Protein AF-X0K475-F1 (afdb_monomer_lite)

Structure (mmCIF, N/CA/C/O backbone):
data_AF-X0K475-F1
#
_entry.id   AF-X0K475-F1
#
loop_
_atom_site.group_PDB
_atom_site.id
_atom_site.type_symbol
_atom_site.label_atom_id
_atom_site.label_alt_id
_atom_site.label_comp_id
_atom_site.label_asym_id
_atom_site.label_entity_id
_atom_site.label_seq_id
_atom_site.pdbx_PDB_ins_code
_atom_site.Cartn_x
_atom_site.Cartn_y
_atom_site.Cartn_z
_atom_site.occupancy
_atom_site.B_iso_or_equiv
_atom_site.auth_seq_id
_atom_site.auth_comp_id
_atom_site.auth_asym_id
_atom_site.auth_atom_id
_atom_site.pdbx_PDB_model_num
ATOM 1 N N . MET A 1 1 ? -20.847 -25.336 -11.212 1.00 31.05 1 MET A N 1
ATOM 2 C CA . MET A 1 1 ? -20.625 -24.472 -10.034 1.00 31.05 1 MET A CA 1
ATOM 3 C C . MET A 1 1 ? -19.232 -24.767 -9.516 1.00 31.05 1 MET A C 1
ATOM 5 O O . MET A 1 1 ? -19.049 -25.702 -8.751 1.00 31.05 1 MET A O 1
ATOM 9 N N . SER A 1 2 ? -18.242 -24.057 -10.044 1.00 26.67 2 SER A N 1
ATOM 10 C CA . SER A 1 2 ? -16.828 -24.272 -9.738 1.00 26.67 2 SER A CA 1
ATOM 11 C C . SER A 1 2 ? -16.427 -23.220 -8.713 1.00 26.67 2 SER A C 1
ATOM 13 O O . SER A 1 2 ? -16.379 -22.035 -9.029 1.00 26.67 2 SER A O 1
ATOM 15 N N . SER A 1 3 ? -16.207 -23.643 -7.472 1.00 30.30 3 SER A N 1
ATOM 16 C CA . SER A 1 3 ? -15.638 -22.806 -6.421 1.00 30.30 3 SER A CA 1
ATOM 17 C C . SER A 1 3 ? -14.178 -22.508 -6.765 1.00 30.30 3 SER A C 1
ATOM 19 O O . SER A 1 3 ? -13.300 -23.340 -6.534 1.00 30.30 3 SER A O 1
ATOM 21 N N . SER A 1 4 ? -13.917 -21.340 -7.347 1.00 30.42 4 SER A N 1
ATOM 22 C CA . SER A 1 4 ? -12.567 -20.806 -7.498 1.00 30.42 4 SER A CA 1
ATOM 23 C C . SER A 1 4 ? -12.050 -20.419 -6.114 1.00 30.42 4 SER A C 1
ATOM 25 O O . SER A 1 4 ? -12.401 -19.370 -5.576 1.00 30.42 4 SER A O 1
ATOM 27 N N . GLN A 1 5 ? -11.254 -21.302 -5.513 1.00 28.45 5 GLN A N 1
ATOM 28 C CA . GLN A 1 5 ? -10.413 -20.950 -4.378 1.00 28.45 5 GLN A CA 1
ATOM 29 C C . GLN A 1 5 ? -9.428 -19.878 -4.848 1.00 28.45 5 GLN A C 1
ATOM 31 O O . GLN A 1 5 ? -8.596 -20.132 -5.718 1.00 28.45 5 GLN A O 1
ATOM 36 N N . SER A 1 6 ? -9.555 -18.671 -4.301 1.00 28.58 6 SER A N 1
ATOM 37 C CA . SER A 1 6 ? -8.575 -17.606 -4.481 1.00 28.58 6 SER A CA 1
ATOM 38 C C . SER A 1 6 ? -7.204 -18.123 -4.029 1.00 28.58 6 SER A C 1
ATOM 40 O O . SER A 1 6 ? -7.100 -18.614 -2.899 1.00 28.58 6 SER A O 1
ATOM 42 N N . PRO A 1 7 ? -6.153 -18.042 -4.863 1.00 34.59 7 PRO A N 1
ATOM 43 C CA . PRO A 1 7 ? -4.824 -18.408 -4.423 1.00 34.59 7 PRO A CA 1
ATOM 44 C C . PRO A 1 7 ? -4.417 -17.450 -3.305 1.00 34.59 7 PRO A C 1
ATOM 46 O O . PRO A 1 7 ? -4.447 -16.229 -3.462 1.00 34.59 7 PRO A O 1
ATOM 49 N N . SER A 1 8 ? -4.062 -18.022 -2.158 1.00 37.44 8 SER A N 1
ATOM 50 C CA . SER A 1 8 ? -3.355 -17.341 -1.079 1.00 37.44 8 SER A CA 1
ATOM 51 C C . SER A 1 8 ? -2.022 -16.843 -1.633 1.00 37.44 8 SER A C 1
ATOM 53 O O . SER A 1 8 ? -1.015 -17.540 -1.554 1.00 37.44 8 SER A O 1
ATOM 55 N N . PHE A 1 9 ? -2.011 -15.648 -2.223 1.00 38.12 9 PHE A N 1
ATOM 56 C CA . PHE A 1 9 ? -0.788 -14.927 -2.551 1.00 38.12 9 PHE A CA 1
ATOM 57 C C . PHE A 1 9 ? -0.223 -14.387 -1.230 1.00 38.12 9 PHE A C 1
ATOM 59 O O . PHE A 1 9 ? -0.474 -13.253 -0.794 1.00 38.12 9 PHE A O 1
ATOM 66 N N . THR A 1 10 ? 0.416 -15.292 -0.494 1.00 38.56 10 THR A N 1
ATOM 67 C CA . THR A 1 10 ? 1.059 -15.045 0.791 1.00 38.56 10 THR A CA 1
ATOM 68 C C . THR A 1 10 ? 2.185 -14.033 0.588 1.00 38.56 10 THR A C 1
ATOM 70 O O . THR A 1 10 ? 2.744 -13.912 -0.499 1.00 38.56 10 THR A O 1
ATOM 73 N N . ALA A 1 11 ? 2.551 -13.292 1.635 1.00 40.31 11 ALA A N 1
ATOM 74 C CA . ALA A 1 11 ? 3.645 -12.311 1.636 1.00 40.31 11 ALA A CA 1
ATOM 75 C C . ALA A 1 11 ? 5.054 -12.911 1.364 1.00 40.31 11 ALA A C 1
ATOM 77 O O . ALA A 1 11 ? 6.066 -12.296 1.686 1.00 40.31 11 ALA A O 1
ATOM 78 N N . GLU A 1 12 ? 5.124 -14.114 0.792 1.00 40.59 12 GLU A N 1
ATOM 79 C CA . GLU A 1 12 ? 6.321 -14.914 0.545 1.00 40.59 12 GLU A CA 1
ATOM 80 C C . GLU A 1 12 ? 7.211 -14.372 -0.581 1.00 40.59 12 GLU A C 1
ATOM 82 O O . GLU A 1 12 ? 8.381 -14.743 -0.629 1.00 40.59 12 GLU A O 1
ATOM 87 N N . PHE A 1 13 ? 6.707 -13.469 -1.427 1.00 45.81 13 PHE A N 1
ATOM 88 C CA . PHE A 1 13 ? 7.478 -12.840 -2.513 1.00 45.81 13 PHE A CA 1
ATOM 89 C C . PHE A 1 13 ? 8.301 -11.627 -2.072 1.00 45.81 13 PHE A C 1
ATOM 91 O O . PHE A 1 13 ? 9.175 -11.174 -2.800 1.00 45.81 13 PHE A O 1
ATOM 98 N N . ILE A 1 14 ? 8.049 -11.084 -0.876 1.00 47.66 14 ILE A N 1
ATOM 99 C CA . ILE A 1 14 ? 8.843 -9.981 -0.325 1.00 47.66 14 ILE A CA 1
ATOM 100 C C . ILE A 1 14 ? 9.835 -10.573 0.677 1.00 47.66 14 ILE A C 1
ATOM 102 O O . ILE A 1 14 ? 9.675 -10.458 1.894 1.00 47.66 14 ILE A O 1
ATOM 106 N N . LYS A 1 15 ? 10.850 -11.263 0.152 1.00 42.56 15 LYS A N 1
ATOM 107 C CA . LYS A 1 15 ? 11.986 -11.758 0.931 1.00 42.56 15 LYS A CA 1
ATOM 108 C C . LYS A 1 15 ? 13.154 -10.802 0.737 1.00 42.56 15 LYS A C 1
ATOM 110 O O . LYS A 1 15 ? 13.817 -10.815 -0.289 1.00 42.56 15 LYS A O 1
ATOM 115 N N . GLU A 1 16 ? 13.424 -9.973 1.738 1.00 44.19 16 GLU A N 1
ATOM 116 C CA . GLU A 1 16 ? 14.752 -9.374 1.844 1.00 44.19 16 GLU A CA 1
ATOM 117 C C . GLU A 1 16 ? 15.666 -10.361 2.559 1.00 44.19 16 GLU A C 1
ATOM 119 O O . GLU A 1 16 ? 15.485 -10.631 3.750 1.00 44.19 16 GLU A O 1
ATOM 124 N N . GLU A 1 17 ? 16.671 -10.879 1.855 1.00 42.06 17 GLU A N 1
ATOM 125 C CA . GLU A 1 17 ? 17.830 -11.426 2.547 1.00 42.06 17 GLU A CA 1
ATOM 126 C C . GLU A 1 17 ? 18.534 -10.281 3.291 1.00 42.06 17 GLU A C 1
ATOM 128 O O . GLU A 1 17 ? 18.763 -9.211 2.711 1.00 42.06 17 GLU A O 1
ATOM 133 N N . PRO A 1 18 ? 18.865 -10.449 4.583 1.00 40.25 18 PRO A N 1
ATOM 134 C CA . PRO A 1 18 ? 19.566 -9.422 5.328 1.00 40.25 18 PRO A CA 1
ATOM 135 C C . PRO A 1 18 ? 20.967 -9.264 4.734 1.00 40.25 18 PRO A C 1
ATOM 137 O O . PRO A 1 18 ? 21.886 -10.023 5.041 1.00 40.25 18 PRO A O 1
ATOM 140 N N . GLY A 1 19 ? 21.138 -8.253 3.880 1.00 42.78 19 GLY A N 1
ATOM 141 C CA . GLY A 1 19 ? 22.455 -7.793 3.462 1.00 42.78 19 GLY A CA 1
ATOM 142 C C . GLY A 1 19 ? 23.342 -7.569 4.690 1.00 42.78 19 GLY A C 1
ATOM 143 O O . GLY A 1 19 ? 22.851 -7.194 5.760 1.00 42.78 19 GLY A O 1
ATOM 144 N N . LYS A 1 20 ? 24.650 -7.831 4.537 1.00 39.12 20 LYS A N 1
ATOM 145 C CA . LYS A 1 20 ? 25.645 -7.730 5.618 1.00 39.12 20 LYS A CA 1
ATOM 146 C C . LYS A 1 20 ? 25.396 -6.477 6.468 1.00 39.12 20 LYS A C 1
ATOM 148 O O . LYS A 1 20 ? 25.215 -5.398 5.896 1.00 39.12 20 LYS A O 1
ATOM 153 N N . PRO A 1 21 ? 25.398 -6.597 7.808 1.00 37.12 21 PRO A N 1
ATOM 154 C CA . PRO A 1 21 ? 25.075 -5.485 8.683 1.00 37.12 21 PRO A CA 1
ATOM 155 C C . PRO A 1 21 ? 26.061 -4.346 8.432 1.00 37.12 21 PRO A C 1
ATOM 157 O O . PRO A 1 21 ? 27.241 -4.427 8.769 1.00 37.12 21 PRO A O 1
ATOM 160 N N . VAL A 1 22 ? 25.565 -3.271 7.824 1.00 44.16 22 VAL A N 1
ATOM 161 C CA . VAL A 1 22 ? 26.240 -1.974 7.853 1.00 44.16 22 VAL A CA 1
ATOM 162 C C . VAL A 1 22 ? 26.387 -1.605 9.332 1.00 44.16 22 VAL A C 1
ATOM 164 O O . VAL A 1 22 ? 25.412 -1.790 10.066 1.00 44.16 22 VAL A O 1
ATOM 167 N N . PRO A 1 23 ? 27.545 -1.101 9.802 1.00 35.00 23 PRO A N 1
ATOM 168 C CA . PRO A 1 23 ? 27.699 -0.636 11.175 1.00 35.00 23 PRO A CA 1
ATOM 169 C C . PRO A 1 23 ? 26.646 0.434 11.476 1.00 35.00 23 PRO A C 1
ATOM 171 O O . PRO A 1 23 ? 26.781 1.601 11.110 1.00 35.00 23 PRO A O 1
ATOM 174 N N . GLN A 1 24 ? 25.542 0.025 12.096 1.00 41.12 24 GLN A N 1
ATOM 175 C CA . GLN A 1 24 ? 24.502 0.944 12.512 1.00 41.12 24 GLN A CA 1
ATOM 176 C C . GLN A 1 24 ? 25.029 1.671 13.744 1.00 41.12 24 GLN A C 1
ATOM 178 O O . GLN A 1 24 ? 25.379 1.043 14.746 1.00 41.12 24 GLN A O 1
ATOM 183 N N . LYS A 1 25 ? 25.050 3.009 13.698 1.00 37.03 25 LYS A N 1
ATOM 184 C CA . LYS A 1 25 ? 25.028 3.802 14.934 1.00 37.03 25 LYS A CA 1
ATOM 185 C C . LYS A 1 25 ? 23.907 3.235 15.814 1.00 37.03 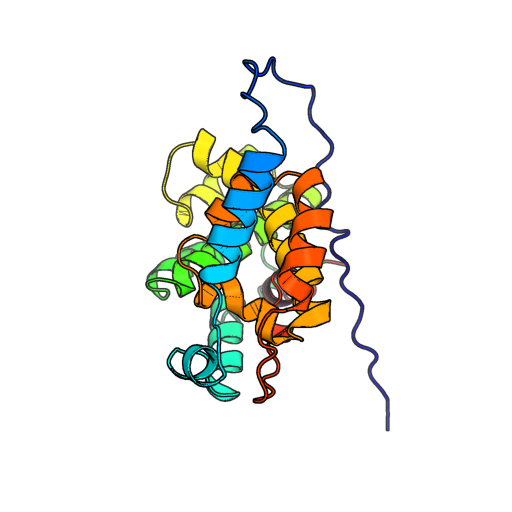25 LYS A C 1
ATOM 187 O O . LYS A 1 25 ? 22.847 2.938 15.260 1.00 37.03 25 LYS A O 1
ATOM 192 N N . PRO A 1 26 ? 24.104 3.070 17.133 1.00 33.50 26 PRO A N 1
ATOM 193 C CA . PRO A 1 26 ? 23.101 2.467 17.996 1.00 33.50 26 PRO A CA 1
ATOM 194 C C . PRO A 1 26 ? 21.808 3.271 17.876 1.00 33.50 26 PRO A C 1
ATOM 196 O O . PRO A 1 26 ? 21.689 4.382 18.396 1.00 33.50 26 PRO A O 1
ATOM 199 N N . VAL A 1 27 ? 20.841 2.724 17.140 1.00 49.25 27 VAL A N 1
ATOM 200 C CA . VAL A 1 27 ? 19.490 3.263 17.105 1.00 49.25 27 VAL A CA 1
ATOM 201 C C . VAL A 1 27 ? 18.996 3.108 18.532 1.00 49.25 27 VAL A C 1
ATOM 203 O O . VAL A 1 27 ? 18.910 1.984 19.028 1.00 49.25 27 VAL A O 1
ATOM 206 N N . ARG A 1 28 ? 18.751 4.226 19.228 1.00 49.81 28 ARG A N 1
ATOM 207 C CA . ARG A 1 28 ? 18.156 4.209 20.569 1.00 49.81 28 ARG A CA 1
ATOM 208 C C . ARG A 1 28 ? 16.884 3.369 20.490 1.00 49.81 28 ARG A C 1
ATOM 210 O O . ARG A 1 28 ? 15.878 3.824 19.945 1.00 49.81 28 ARG A O 1
ATOM 217 N N . ARG A 1 29 ? 16.939 2.131 20.988 1.00 56.88 29 ARG A N 1
ATOM 218 C CA . ARG A 1 29 ? 15.753 1.289 21.125 1.00 56.88 29 ARG A CA 1
ATOM 219 C C . ARG A 1 29 ? 14.808 2.049 22.045 1.00 56.88 29 ARG A C 1
ATOM 221 O O . ARG A 1 29 ? 15.190 2.400 23.159 1.00 56.88 29 ARG A O 1
ATOM 228 N N . ARG A 1 30 ? 13.609 2.367 21.554 1.00 64.50 30 ARG A N 1
ATOM 229 C CA . ARG A 1 30 ? 12.555 2.922 22.407 1.00 64.50 30 ARG A CA 1
ATOM 230 C C . ARG A 1 30 ? 12.312 1.926 23.535 1.00 64.50 30 ARG A C 1
ATOM 232 O O . ARG A 1 30 ? 12.263 0.724 23.278 1.00 64.50 30 ARG A O 1
ATOM 239 N N . GLY A 1 31 ? 12.178 2.415 24.765 1.00 79.50 31 GLY A N 1
ATOM 240 C CA . GLY A 1 31 ? 11.758 1.550 25.861 1.00 79.50 31 GLY A CA 1
ATOM 241 C C . GLY A 1 31 ? 10.385 0.950 25.547 1.00 79.50 31 GLY A C 1
ATOM 242 O O . GLY A 1 31 ? 9.592 1.556 24.822 1.00 79.50 31 GLY A O 1
ATOM 243 N N . LEU A 1 32 ? 10.076 -0.221 26.105 1.00 81.69 32 LEU A N 1
ATOM 244 C CA . LEU A 1 32 ? 8.794 -0.903 25.882 1.00 81.69 32 LEU A CA 1
ATOM 245 C C . LEU A 1 32 ? 7.587 0.023 26.141 1.00 81.69 32 LEU A C 1
ATOM 247 O O . LEU A 1 32 ? 6.630 0.038 25.373 1.00 81.69 32 LEU A O 1
ATOM 251 N N . ASN A 1 33 ? 7.660 0.865 27.176 1.00 86.06 33 ASN A N 1
ATOM 252 C CA . ASN A 1 33 ? 6.616 1.845 27.489 1.00 86.06 33 ASN A CA 1
ATOM 253 C C . ASN A 1 33 ? 6.415 2.890 26.382 1.00 86.06 33 ASN A C 1
ATOM 255 O O . ASN A 1 33 ? 5.280 3.287 26.111 1.00 86.06 33 ASN A O 1
ATOM 259 N N . ASP A 1 34 ? 7.488 3.314 25.718 1.00 87.62 34 ASP A N 1
ATOM 260 C CA . ASP A 1 34 ? 7.413 4.265 24.609 1.00 87.62 34 ASP A CA 1
ATOM 261 C C . ASP A 1 34 ? 6.829 3.603 23.360 1.00 87.62 34 ASP A C 1
ATOM 263 O O . ASP A 1 34 ? 6.050 4.230 22.644 1.00 87.62 34 ASP A O 1
ATOM 267 N N . GLN A 1 35 ? 7.152 2.327 23.114 1.00 87.81 35 GLN A N 1
ATOM 268 C CA . GLN A 1 35 ? 6.525 1.539 22.048 1.00 87.81 35 GLN A CA 1
ATOM 269 C C . GLN A 1 35 ? 5.022 1.380 22.294 1.00 87.81 35 GLN A C 1
ATOM 271 O O . GLN A 1 35 ? 4.233 1.629 21.386 1.00 87.81 35 GLN A O 1
ATOM 276 N N . ILE A 1 36 ? 4.613 1.055 23.527 1.00 89.12 36 ILE A N 1
ATOM 277 C CA . ILE A 1 36 ? 3.195 0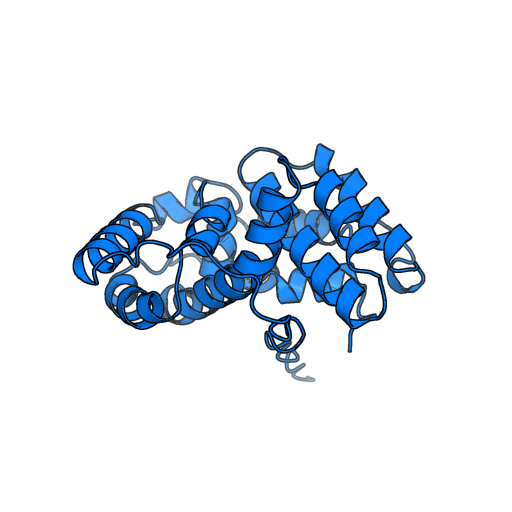.947 23.902 1.00 89.12 36 ILE A CA 1
ATOM 278 C C . ILE A 1 36 ? 2.470 2.272 23.663 1.00 89.12 36 ILE A C 1
ATOM 280 O O . ILE A 1 36 ? 1.447 2.290 22.981 1.00 89.12 36 ILE A O 1
ATOM 284 N N . LYS A 1 37 ? 2.998 3.384 24.190 1.00 92.00 37 LYS A N 1
ATOM 285 C CA . LYS A 1 37 ? 2.404 4.717 24.001 1.00 92.00 37 LYS A CA 1
ATOM 286 C C . LYS A 1 37 ? 2.290 5.078 22.524 1.00 92.00 37 LYS A C 1
ATOM 288 O O . LYS A 1 37 ? 1.261 5.587 22.095 1.00 92.00 37 LYS A O 1
ATOM 293 N N . TRP A 1 38 ? 3.331 4.797 21.748 1.00 92.44 38 TRP A N 1
ATOM 294 C CA . TRP A 1 38 ? 3.372 5.120 20.329 1.00 92.44 38 TRP A CA 1
ATOM 295 C C . TRP A 1 38 ? 2.387 4.288 19.498 1.00 92.44 38 TRP A C 1
ATOM 297 O O . TRP A 1 38 ? 1.667 4.865 18.686 1.00 92.44 38 TRP A O 1
ATOM 307 N N . VAL A 1 39 ? 2.298 2.970 19.724 1.00 93.75 39 VAL A N 1
ATOM 308 C CA . VAL A 1 39 ? 1.310 2.110 19.046 1.00 93.75 39 VAL A CA 1
ATOM 309 C C . VAL A 1 39 ? -0.107 2.532 19.426 1.00 93.75 39 VAL A C 1
ATOM 311 O O . VAL A 1 39 ? -0.927 2.721 18.534 1.00 93.75 39 VAL A O 1
ATOM 314 N N . LYS A 1 40 ? -0.388 2.775 20.714 1.00 93.75 40 LYS A N 1
ATOM 315 C CA . LYS A 1 40 ? -1.694 3.284 21.170 1.00 93.75 40 LYS A CA 1
ATOM 316 C C . LYS A 1 40 ? -2.073 4.600 20.492 1.00 93.75 40 LYS A C 1
ATOM 318 O O . LYS A 1 40 ? -3.177 4.726 19.976 1.00 93.75 40 LYS A O 1
ATOM 323 N N . ALA A 1 41 ? -1.144 5.554 20.441 1.00 93.88 41 ALA A N 1
ATOM 324 C CA . ALA A 1 41 ? -1.363 6.853 19.806 1.00 93.88 41 ALA A CA 1
ATOM 325 C C . ALA A 1 41 ? -1.546 6.766 18.283 1.00 93.88 41 ALA A C 1
ATOM 327 O O . ALA A 1 41 ? -2.091 7.685 17.675 1.00 93.88 41 ALA A O 1
ATOM 328 N N . TRP A 1 42 ? -1.052 5.708 17.638 1.00 94.94 42 TRP A N 1
ATOM 329 C CA . TRP A 1 42 ? -1.342 5.446 16.232 1.00 94.94 42 TRP A CA 1
ATOM 330 C C . TRP A 1 42 ? -2.696 4.750 16.055 1.00 94.94 42 TRP A C 1
ATOM 332 O O . TRP A 1 42 ? -3.474 5.168 15.204 1.00 94.94 42 TRP A O 1
ATOM 342 N N . MET A 1 43 ? -3.018 3.767 16.902 1.00 94.31 43 MET A N 1
ATOM 343 C CA . MET A 1 43 ? -4.314 3.076 16.904 1.00 94.31 43 MET A CA 1
ATOM 344 C C . MET A 1 43 ? -5.488 4.035 17.135 1.00 94.31 43 MET A C 1
ATOM 346 O O . MET A 1 43 ? -6.529 3.892 16.502 1.00 94.31 43 MET A O 1
ATOM 350 N N . SER A 1 44 ? -5.306 5.066 17.965 1.00 93.62 44 SER A N 1
ATOM 351 C CA . SER A 1 44 ? -6.321 6.104 18.189 1.00 93.62 44 SER A CA 1
ATOM 352 C C . SER A 1 44 ? -6.560 7.020 16.980 1.00 93.62 44 SER A C 1
ATOM 354 O O . SER A 1 44 ? -7.455 7.854 17.025 1.00 93.62 44 SER A O 1
ATOM 356 N N . LYS A 1 45 ? -5.733 6.929 15.928 1.00 93.44 45 LYS A N 1
ATOM 357 C CA . LYS A 1 45 ? -5.909 7.664 14.661 1.00 93.44 45 LYS A CA 1
ATOM 358 C C . LYS A 1 45 ? -6.616 6.833 13.594 1.00 93.44 45 LYS A C 1
ATOM 360 O O . LYS A 1 45 ? -6.860 7.348 12.504 1.00 93.44 45 LYS A O 1
ATOM 365 N N . LEU A 1 46 ? -6.865 5.549 13.854 1.00 93.44 46 LEU A N 1
ATOM 366 C CA . LEU A 1 46 ? -7.680 4.733 12.960 1.00 93.44 46 LEU A CA 1
ATOM 367 C C . LEU A 1 46 ? -9.141 5.203 13.036 1.00 93.44 46 LEU A C 1
ATOM 369 O O . LEU A 1 46 ? -9.510 5.828 14.031 1.00 93.44 46 LEU A O 1
ATOM 373 N N . PRO A 1 47 ? -9.976 4.898 12.033 1.00 94.19 47 PRO A N 1
ATOM 374 C CA . PRO A 1 47 ? -11.418 5.110 12.140 1.00 94.19 47 PRO A CA 1
ATOM 375 C C . PRO A 1 47 ? -11.993 4.471 13.420 1.00 94.19 47 PRO A C 1
ATOM 377 O O . PRO A 1 47 ? -11.702 3.308 13.708 1.00 94.19 47 PRO A O 1
ATOM 380 N N . GLN A 1 48 ? -12.767 5.233 14.197 1.00 94.25 48 GLN A N 1
ATOM 381 C CA . GLN A 1 48 ? -13.317 4.813 15.495 1.00 94.25 48 GLN A CA 1
ATOM 382 C C . GLN A 1 48 ? -14.801 4.418 15.421 1.00 94.25 48 GLN A C 1
ATOM 384 O O . GLN A 1 48 ? -15.327 3.854 16.377 1.00 94.25 48 GLN A O 1
ATOM 389 N N . GLY A 1 49 ? -15.465 4.670 14.292 1.00 95.00 49 GLY A N 1
ATOM 390 C CA . GLY A 1 49 ? -16.859 4.303 14.035 1.00 95.00 49 GLY A CA 1
ATOM 391 C C . GLY A 1 49 ? -17.144 4.162 12.539 1.00 95.00 49 GLY A C 1
ATOM 392 O O . GLY A 1 49 ? -16.294 4.493 11.712 1.00 95.00 49 GLY A O 1
ATOM 393 N N . ASP A 1 50 ? -18.335 3.673 12.181 1.00 93.88 50 ASP A N 1
ATOM 394 C CA . ASP A 1 50 ? -18.735 3.500 10.772 1.00 93.88 50 ASP A CA 1
ATOM 395 C C . ASP A 1 50 ? -18.712 4.826 10.000 1.00 93.88 50 ASP A C 1
ATOM 397 O O . ASP A 1 50 ? -18.272 4.862 8.856 1.00 93.88 50 ASP A O 1
ATOM 401 N N . GLU A 1 51 ? -19.073 5.935 10.650 1.00 92.88 51 GLU A N 1
ATOM 402 C CA . GLU A 1 51 ? -18.985 7.270 10.049 1.00 92.88 51 GLU A CA 1
ATOM 403 C C . GLU A 1 51 ? -17.551 7.601 9.609 1.00 92.88 51 GLU A C 1
ATOM 405 O O . GLU A 1 51 ? -17.336 8.013 8.475 1.00 92.88 51 GLU A O 1
ATOM 410 N N . ASP A 1 52 ? -16.531 7.339 10.431 1.00 92.69 52 ASP A N 1
ATOM 411 C CA . ASP A 1 52 ? -15.128 7.569 10.044 1.00 92.69 52 ASP A CA 1
ATOM 412 C C . ASP A 1 52 ? -14.699 6.690 8.852 1.00 92.69 52 ASP A C 1
ATOM 414 O O . ASP A 1 52 ? -13.886 7.090 8.001 1.00 92.69 52 ASP A O 1
ATOM 418 N N . TRP A 1 53 ? -15.249 5.476 8.791 1.00 92.44 53 TRP A N 1
ATOM 419 C CA . TRP A 1 53 ? -15.043 4.537 7.697 1.00 92.44 53 TRP A CA 1
ATOM 420 C C . TRP A 1 53 ? -15.798 4.929 6.422 1.00 92.44 53 TRP A C 1
ATOM 422 O O . TRP A 1 53 ? -15.337 4.595 5.335 1.00 92.44 53 TRP A O 1
ATOM 432 N N . ASP A 1 54 ? -16.888 5.680 6.489 1.00 90.69 54 ASP A N 1
ATOM 433 C CA . ASP A 1 54 ? -17.719 5.958 5.311 1.00 90.69 54 ASP A CA 1
ATOM 434 C C . ASP A 1 54 ? -17.659 7.433 4.858 1.00 90.69 54 ASP A C 1
ATOM 436 O O . ASP A 1 54 ? -17.918 7.733 3.694 1.00 90.69 54 ASP A O 1
ATOM 440 N N . ASN A 1 55 ? -17.173 8.344 5.711 1.00 87.19 55 ASN A N 1
ATOM 441 C CA . ASN A 1 55 ? -17.017 9.781 5.428 1.00 87.19 55 ASN A CA 1
ATOM 442 C C . ASN A 1 55 ? -15.908 10.113 4.414 1.00 87.19 55 ASN A C 1
ATOM 444 O O . ASN A 1 55 ? -15.768 11.259 3.992 1.00 87.19 55 ASN A O 1
ATOM 448 N N . ASN A 1 56 ? -15.084 9.137 4.029 1.00 82.94 56 ASN A N 1
ATOM 449 C CA . ASN A 1 56 ? -14.029 9.312 3.035 1.00 82.94 56 ASN A CA 1
ATOM 450 C C . ASN A 1 56 ? -14.075 8.186 2.006 1.00 82.94 56 ASN A C 1
ATOM 452 O O . ASN A 1 56 ? -14.392 7.042 2.338 1.00 82.94 56 ASN A O 1
ATOM 456 N N . LYS A 1 57 ? -13.678 8.505 0.771 1.00 87.00 57 LYS A N 1
ATOM 457 C CA . LYS A 1 57 ? -13.483 7.496 -0.270 1.00 87.00 57 LYS A CA 1
ATOM 458 C C . LYS A 1 57 ? -12.314 6.564 0.089 1.00 87.00 57 LYS A C 1
ATOM 460 O O . LYS A 1 57 ? -11.317 7.040 0.642 1.00 87.00 57 LYS A O 1
ATOM 465 N N . PRO A 1 58 ? -12.400 5.270 -0.255 1.00 92.25 58 PRO A N 1
ATOM 466 C CA . PRO A 1 58 ? -13.536 4.601 -0.898 1.00 92.25 58 PRO A CA 1
ATOM 467 C C . PRO A 1 58 ? -14.665 4.302 0.102 1.00 92.25 58 PRO A C 1
ATOM 469 O O . PRO A 1 58 ? -14.407 3.799 1.192 1.00 92.25 58 PRO A O 1
ATOM 472 N N . SER A 1 59 ? -15.915 4.592 -0.262 1.00 91.69 59 SER A N 1
ATOM 473 C CA . SER A 1 59 ? -17.093 4.276 0.570 1.00 91.69 59 SER A CA 1
ATOM 474 C C . SER A 1 59 ? -18.114 3.389 -0.148 1.00 91.69 59 SER A C 1
ATOM 476 O O . SER A 1 59 ? -19.078 2.923 0.458 1.00 91.69 59 SER A O 1
ATOM 478 N N . THR A 1 60 ? -17.875 3.092 -1.428 1.00 94.38 60 THR A N 1
ATOM 479 C CA . THR A 1 60 ? -18.721 2.239 -2.267 1.00 94.38 60 THR A CA 1
ATOM 480 C C . THR A 1 60 ? -17.905 1.156 -2.973 1.00 94.38 60 THR A C 1
ATOM 482 O O . THR A 1 60 ? -16.686 1.262 -3.111 1.00 94.38 60 THR A O 1
ATOM 485 N N . LEU A 1 61 ? -18.584 0.114 -3.467 1.00 95.50 61 LEU A N 1
ATOM 486 C CA . LEU A 1 61 ? -17.972 -0.909 -4.323 1.00 95.50 61 LEU A CA 1
ATOM 487 C C . LEU A 1 61 ? -17.310 -0.290 -5.563 1.00 95.50 61 LEU A C 1
ATOM 489 O O . LEU A 1 61 ? -16.200 -0.670 -5.924 1.00 95.50 61 LEU A O 1
ATOM 493 N N . GLU A 1 62 ? -17.981 0.667 -6.202 1.00 97.00 62 GLU A N 1
ATOM 494 C CA . GLU A 1 62 ? -17.475 1.314 -7.411 1.00 97.00 62 GLU A CA 1
ATOM 495 C C . GLU A 1 62 ? -16.192 2.107 -7.134 1.00 97.00 62 GLU A C 1
ATOM 497 O O . GLU A 1 62 ? -15.255 2.040 -7.927 1.00 97.00 62 GLU A O 1
ATOM 502 N N . ASP A 1 63 ? -16.102 2.789 -5.986 1.00 95.88 63 ASP A N 1
ATOM 503 C CA . ASP A 1 63 ? -14.868 3.471 -5.586 1.00 95.88 63 ASP A CA 1
ATOM 504 C C . ASP A 1 63 ? -13.708 2.479 -5.405 1.00 95.88 63 ASP A C 1
ATOM 506 O O . ASP A 1 63 ? -12.594 2.763 -5.844 1.00 95.88 63 ASP A O 1
ATOM 510 N N . ILE A 1 64 ? -13.958 1.313 -4.788 1.00 97.31 64 ILE A N 1
ATOM 511 C CA . ILE A 1 64 ? -12.940 0.262 -4.607 1.00 97.31 64 ILE A CA 1
ATOM 512 C C . ILE A 1 64 ? -12.440 -0.238 -5.963 1.00 97.31 64 ILE A C 1
ATOM 514 O O . ILE A 1 64 ? -11.230 -0.292 -6.183 1.00 97.31 64 ILE A O 1
ATOM 518 N N . LEU A 1 65 ? -13.354 -0.581 -6.874 1.00 97.31 65 LEU A N 1
ATOM 519 C CA . LEU A 1 65 ? -13.003 -1.094 -8.200 1.00 97.31 65 LEU A CA 1
ATOM 520 C C . LEU A 1 65 ? -12.239 -0.049 -9.018 1.00 97.31 65 LEU A C 1
ATOM 522 O O . LEU A 1 65 ? -11.176 -0.349 -9.551 1.00 97.31 65 LEU A O 1
ATOM 526 N N . ARG A 1 66 ? -12.712 1.202 -9.028 1.00 96.06 66 ARG A N 1
ATOM 527 C CA . ARG A 1 66 ? -12.050 2.306 -9.734 1.00 96.06 66 ARG A CA 1
ATOM 528 C C . ARG A 1 66 ? -10.651 2.580 -9.188 1.00 96.06 66 ARG A C 1
ATOM 530 O O . ARG A 1 66 ? -9.730 2.857 -9.956 1.00 96.06 66 ARG A O 1
ATOM 537 N N . LEU A 1 67 ? -10.480 2.537 -7.867 1.00 97.00 67 LEU A N 1
ATOM 538 C CA . LEU A 1 67 ? -9.174 2.734 -7.245 1.00 97.00 67 LEU A CA 1
ATOM 539 C C . LEU A 1 67 ? -8.223 1.576 -7.564 1.00 97.00 67 LEU A C 1
ATOM 541 O O . LEU A 1 67 ? -7.074 1.828 -7.920 1.00 97.00 67 LEU A O 1
ATOM 545 N N . ARG A 1 68 ? -8.702 0.330 -7.481 1.00 97.25 68 ARG A N 1
ATOM 546 C CA . ARG A 1 68 ? -7.953 -0.866 -7.887 1.00 97.25 68 ARG A CA 1
ATOM 547 C C . ARG A 1 68 ? -7.486 -0.745 -9.337 1.00 97.25 68 ARG A C 1
ATOM 549 O O . ARG A 1 68 ? -6.294 -0.855 -9.575 1.00 97.25 68 ARG A O 1
ATOM 556 N N . ASP A 1 69 ? -8.383 -0.442 -10.271 1.00 96.62 69 ASP A N 1
ATOM 557 C CA . ASP A 1 69 ? -8.066 -0.318 -11.701 1.00 96.62 69 ASP A CA 1
ATOM 558 C C . ASP A 1 69 ? -6.980 0.733 -11.979 1.00 96.62 69 ASP A C 1
ATOM 560 O O . ASP A 1 69 ? -6.078 0.521 -12.793 1.00 96.62 69 ASP A O 1
ATOM 564 N N . ARG A 1 70 ? -7.014 1.859 -11.256 1.00 97.00 70 ARG A N 1
ATOM 565 C CA . ARG A 1 70 ? -5.957 2.880 -11.313 1.00 97.00 70 ARG A CA 1
ATOM 566 C C . ARG A 1 70 ? -4.640 2.365 -10.725 1.00 97.00 70 ARG A C 1
ATOM 568 O O . ARG A 1 70 ? -3.592 2.544 -11.339 1.00 97.00 70 ARG A O 1
ATOM 575 N N . LEU A 1 71 ? -4.678 1.723 -9.555 1.00 97.50 71 LEU A N 1
ATOM 576 C CA . LEU A 1 71 ? -3.499 1.179 -8.860 1.00 97.50 71 LEU A CA 1
ATOM 577 C C . LEU A 1 71 ? -2.873 -0.036 -9.555 1.00 97.50 71 LEU A C 1
ATOM 579 O O . LEU A 1 71 ? -1.734 -0.375 -9.256 1.00 97.50 71 LEU A O 1
ATOM 583 N N . THR A 1 72 ? -3.586 -0.698 -10.458 1.00 96.94 72 THR A N 1
ATOM 584 C CA . THR A 1 72 ? -3.051 -1.803 -11.265 1.00 96.94 72 THR A CA 1
ATOM 585 C C . THR A 1 72 ? -2.774 -1.387 -12.702 1.00 96.94 72 THR A C 1
ATOM 587 O O . THR A 1 72 ? -2.382 -2.237 -13.499 1.00 96.94 72 THR A O 1
ATOM 590 N N . ILE A 1 73 ? -2.978 -0.097 -13.030 1.00 96.50 73 ILE A N 1
ATOM 591 C CA . ILE A 1 73 ? -2.940 0.464 -14.389 1.00 96.50 73 ILE A CA 1
ATOM 592 C C . ILE A 1 73 ? -3.662 -0.451 -15.388 1.00 96.50 73 ILE A C 1
ATOM 594 O O . ILE A 1 73 ? -3.159 -0.711 -16.478 1.00 96.50 73 ILE A O 1
ATOM 598 N N . SER A 1 74 ? -4.850 -0.947 -15.006 1.00 93.88 74 SER A N 1
ATOM 599 C CA . SER A 1 74 ? -5.567 -2.023 -15.709 1.00 93.88 74 SER A CA 1
ATOM 600 C C . SER A 1 74 ? -5.865 -1.711 -17.179 1.00 93.88 74 SER A C 1
ATOM 602 O O . SER A 1 74 ? -5.940 -2.627 -17.996 1.00 93.88 74 SER A O 1
ATOM 604 N N . HIS A 1 75 ? -5.955 -0.423 -17.509 1.00 92.38 75 HIS A N 1
ATOM 605 C CA . HIS A 1 75 ? -6.166 0.122 -18.847 1.00 92.38 75 HIS A CA 1
ATOM 606 C C . HIS A 1 75 ? -4.949 0.014 -19.785 1.00 92.38 75 HIS A C 1
ATOM 608 O O . HIS A 1 75 ? -5.104 0.186 -20.989 1.00 92.38 75 HIS A O 1
ATOM 614 N N . VAL A 1 76 ? -3.742 -0.231 -19.267 1.00 93.50 76 VAL A N 1
ATOM 615 C CA . VAL A 1 76 ? -2.538 -0.412 -20.090 1.00 93.50 76 VAL A CA 1
ATOM 616 C C . VAL A 1 76 ? -2.523 -1.836 -20.638 1.00 93.50 76 VAL A C 1
ATOM 618 O O . VAL A 1 76 ? -2.455 -2.786 -19.865 1.00 93.50 76 VAL A O 1
ATOM 621 N N . GLU A 1 77 ? -2.570 -2.009 -21.953 1.00 88.81 77 GLU A N 1
ATOM 622 C CA . GLU A 1 77 ? -2.526 -3.337 -22.579 1.00 88.81 77 GLU A CA 1
ATOM 623 C C . GLU A 1 77 ? -1.122 -3.973 -22.498 1.00 88.81 77 GLU A C 1
ATOM 625 O O . GLU A 1 77 ? -0.117 -3.284 -22.317 1.00 88.81 77 GLU A O 1
ATOM 630 N N . SER A 1 78 ? -1.042 -5.304 -22.613 1.00 89.00 78 SER A N 1
ATOM 631 C CA . SER A 1 78 ? 0.221 -6.066 -22.702 1.00 89.00 78 SER A CA 1
ATOM 632 C C . SER A 1 78 ? 1.232 -5.860 -21.558 1.00 89.00 78 SER A C 1
ATOM 634 O O . SER A 1 78 ? 2.428 -6.089 -21.737 1.00 89.00 78 SER A O 1
ATOM 636 N N . ARG A 1 79 ? 0.783 -5.500 -20.344 1.00 93.56 79 ARG A N 1
ATOM 637 C CA . ARG A 1 79 ? 1.667 -5.366 -19.159 1.00 93.56 79 ARG A CA 1
ATOM 638 C C . ARG A 1 79 ? 2.475 -6.626 -18.866 1.00 93.56 79 ARG A C 1
ATOM 640 O O . ARG A 1 79 ? 3.622 -6.538 -18.435 1.00 93.56 79 ARG A O 1
ATOM 647 N N . ARG A 1 80 ? 1.892 -7.798 -19.124 1.00 91.44 80 ARG A N 1
ATOM 648 C CA . ARG A 1 80 ? 2.554 -9.097 -18.961 1.00 91.44 80 ARG A CA 1
ATOM 649 C C . ARG A 1 80 ? 3.814 -9.246 -19.817 1.00 91.44 80 ARG A C 1
ATOM 651 O O . ARG A 1 80 ? 4.753 -9.918 -19.387 1.00 91.44 80 ARG A O 1
ATOM 658 N N . ASP A 1 81 ? 3.827 -8.621 -20.991 1.00 93.19 81 ASP A N 1
ATOM 659 C CA . ASP A 1 81 ? 4.911 -8.719 -21.971 1.00 93.19 81 ASP A CA 1
ATOM 660 C C . ASP A 1 81 ? 5.997 -7.652 -21.753 1.00 93.19 81 ASP A C 1
ATOM 662 O O . ASP A 1 81 ? 7.097 -7.772 -22.291 1.00 93.19 81 ASP A O 1
ATOM 666 N N . MET A 1 82 ? 5.723 -6.627 -20.936 1.00 95.62 82 MET A N 1
ATOM 667 C CA . MET A 1 82 ? 6.702 -5.595 -20.589 1.00 95.62 82 MET A CA 1
ATOM 668 C C . MET A 1 82 ? 7.856 -6.186 -19.776 1.00 95.62 82 MET A C 1
ATOM 670 O O . MET A 1 82 ? 7.658 -7.007 -18.869 1.00 95.62 82 MET A O 1
ATOM 674 N N . ASP A 1 83 ? 9.079 -5.728 -20.044 1.00 95.31 83 ASP A N 1
ATOM 675 C CA . ASP A 1 83 ? 10.178 -5.919 -19.103 1.00 95.31 83 ASP A CA 1
ATOM 676 C C . ASP A 1 83 ? 9.906 -5.153 -17.791 1.00 95.31 83 ASP A C 1
ATOM 678 O O . ASP A 1 83 ? 9.026 -4.291 -17.706 1.00 95.31 83 ASP A O 1
ATOM 682 N N . TRP A 1 84 ? 10.637 -5.507 -16.732 1.00 95.69 84 TRP A N 1
ATOM 683 C CA . TRP A 1 84 ? 10.398 -4.949 -15.401 1.00 95.69 84 TRP A CA 1
ATOM 684 C C . TRP A 1 84 ? 10.601 -3.440 -15.330 1.00 95.69 84 TRP A C 1
ATOM 686 O O . TRP A 1 84 ? 9.836 -2.772 -14.638 1.00 95.69 84 TRP A O 1
ATOM 696 N N . LEU A 1 85 ? 11.601 -2.903 -16.029 1.00 96.56 85 LEU A N 1
ATOM 697 C CA . LEU A 1 85 ? 11.870 -1.476 -15.990 1.00 96.56 85 LEU A CA 1
ATOM 698 C C . LEU A 1 85 ? 10.730 -0.729 -16.682 1.00 96.56 85 LEU A C 1
ATOM 700 O O . LEU A 1 85 ? 10.116 0.132 -16.059 1.00 96.56 85 LEU A O 1
ATOM 704 N N . THR A 1 86 ? 10.356 -1.142 -17.893 1.00 96.75 86 THR A N 1
ATOM 705 C CA . THR A 1 86 ? 9.235 -0.556 -18.644 1.00 96.75 86 THR A CA 1
ATOM 706 C C . THR A 1 86 ? 7.925 -0.589 -17.849 1.00 96.75 86 THR A C 1
ATOM 708 O O . THR A 1 86 ? 7.200 0.410 -17.803 1.00 96.75 86 THR A O 1
ATOM 711 N N . LEU A 1 87 ? 7.622 -1.699 -17.162 1.00 97.19 87 LEU A N 1
ATOM 712 C CA . LEU A 1 87 ? 6.425 -1.802 -16.321 1.00 97.19 87 LEU A CA 1
ATOM 713 C C . LEU A 1 87 ? 6.458 -0.810 -15.146 1.00 97.19 87 LEU A C 1
ATOM 715 O O . LEU A 1 87 ? 5.470 -0.118 -14.896 1.00 97.19 87 LEU A O 1
ATOM 719 N N . LEU A 1 88 ? 7.588 -0.710 -14.438 1.00 97.50 88 LEU A N 1
ATOM 720 C CA . LEU A 1 88 ? 7.748 0.220 -13.315 1.00 97.50 88 LEU A CA 1
ATOM 721 C C . LEU A 1 88 ? 7.704 1.684 -13.770 1.00 97.50 88 LEU A C 1
ATOM 723 O O . LEU A 1 88 ? 7.123 2.522 -13.084 1.00 97.50 88 LEU A O 1
ATOM 727 N N . GLU A 1 89 ? 8.276 2.007 -14.930 1.00 96.94 89 GLU A N 1
ATOM 728 C CA . GLU A 1 89 ? 8.208 3.348 -15.517 1.00 96.94 89 GLU A CA 1
ATOM 729 C C . GLU A 1 89 ? 6.785 3.730 -15.913 1.00 96.94 89 GLU A C 1
ATOM 731 O O . GLU A 1 89 ? 6.331 4.835 -15.606 1.00 96.94 89 GLU A O 1
ATOM 736 N N . THR A 1 90 ? 6.062 2.797 -16.530 1.00 96.75 90 THR A N 1
ATOM 737 C CA . THR A 1 90 ? 4.653 2.979 -16.886 1.00 96.75 90 THR A CA 1
ATOM 738 C C . THR A 1 90 ? 3.805 3.197 -15.636 1.00 96.75 90 THR A C 1
ATOM 740 O O . THR A 1 90 ? 2.988 4.116 -15.588 1.00 96.75 90 THR A O 1
ATOM 743 N N . TYR A 1 91 ? 4.047 2.408 -14.586 1.00 97.50 91 TYR A N 1
ATOM 744 C CA . TYR A 1 91 ? 3.379 2.585 -13.302 1.00 97.50 91 TYR A CA 1
ATOM 745 C C . TYR A 1 91 ? 3.704 3.945 -12.668 1.00 97.50 91 TYR A C 1
ATOM 747 O O . TYR A 1 91 ? 2.802 4.647 -12.212 1.00 97.50 91 TYR A O 1
ATOM 755 N N . ALA A 1 92 ? 4.972 4.369 -12.694 1.00 97.00 92 ALA A N 1
ATOM 756 C CA . ALA A 1 92 ? 5.387 5.667 -12.169 1.00 97.00 92 ALA A CA 1
ATOM 757 C C . ALA A 1 92 ? 4.719 6.844 -12.890 1.00 97.00 92 ALA A C 1
ATOM 759 O O . ALA A 1 92 ? 4.376 7.844 -12.257 1.00 97.00 92 ALA A O 1
ATOM 760 N N . ALA A 1 93 ? 4.506 6.737 -14.203 1.00 95.75 93 ALA A N 1
ATOM 761 C CA . ALA A 1 93 ? 3.861 7.781 -14.996 1.00 95.75 93 ALA A CA 1
ATOM 762 C C . ALA A 1 93 ? 2.401 8.041 -14.576 1.00 95.75 93 ALA A C 1
ATOM 764 O O . ALA A 1 93 ? 1.915 9.163 -14.737 1.00 95.75 93 ALA A O 1
ATOM 765 N N . ALA A 1 94 ? 1.727 7.044 -13.991 1.00 93.94 94 ALA A N 1
ATOM 766 C CA . ALA A 1 94 ? 0.378 7.181 -13.440 1.00 93.94 94 ALA A CA 1
ATOM 767 C C . ALA A 1 94 ? 0.343 7.946 -12.101 1.00 93.94 94 ALA A C 1
ATOM 769 O O . ALA A 1 94 ? -0.731 8.330 -11.647 1.00 93.94 94 ALA A O 1
ATOM 770 N N . SER A 1 95 ? 1.492 8.208 -11.460 1.00 91.88 95 SER A N 1
ATOM 771 C CA . SER A 1 95 ? 1.566 8.885 -10.151 1.00 91.88 95 SER A CA 1
ATOM 772 C C . SER A 1 95 ? 0.868 10.249 -10.116 1.00 91.88 95 SER A C 1
ATOM 774 O O . SER A 1 95 ? 0.280 10.605 -9.096 1.00 91.88 95 SER A O 1
ATOM 776 N N . LYS A 1 96 ? 0.887 10.984 -11.236 1.00 89.06 96 LYS A N 1
ATOM 777 C CA . LYS A 1 96 ? 0.231 12.293 -11.401 1.00 89.06 96 LYS A CA 1
ATOM 778 C C . LYS A 1 96 ? -1.288 12.246 -11.216 1.00 89.06 96 LYS A C 1
ATOM 780 O O . LYS A 1 96 ? -1.886 13.270 -10.915 1.00 89.06 96 LYS A O 1
ATOM 785 N N . ASP A 1 97 ? -1.893 11.073 -11.394 1.00 89.75 97 ASP A N 1
ATOM 786 C CA . ASP A 1 97 ? -3.336 10.889 -11.287 1.00 89.75 97 ASP A CA 1
ATOM 787 C C . ASP A 1 97 ? -3.766 10.594 -9.842 1.00 89.75 97 ASP A C 1
ATOM 789 O O . ASP A 1 97 ? -4.955 10.408 -9.594 1.00 89.75 97 ASP A O 1
ATOM 793 N N . PHE A 1 98 ? -2.831 10.515 -8.885 1.00 92.31 98 PHE A N 1
ATOM 794 C CA . PHE A 1 98 ? -3.106 10.230 -7.477 1.00 92.31 98 PHE A CA 1
ATOM 795 C C . PHE A 1 98 ? -2.818 11.439 -6.590 1.00 92.31 98 PHE A C 1
ATOM 797 O O . PHE A 1 98 ? -1.710 11.973 -6.584 1.00 92.31 98 PHE A O 1
ATOM 804 N N . GLU A 1 99 ? -3.781 11.787 -5.737 1.00 89.38 99 GLU A N 1
ATOM 805 C CA . GLU A 1 99 ? -3.661 12.907 -4.804 1.00 89.38 99 GLU A CA 1
ATOM 806 C C . GLU A 1 99 ? -3.821 12.474 -3.338 1.00 89.38 99 GLU A C 1
ATOM 808 O O . GLU A 1 99 ? -4.487 11.488 -2.995 1.00 89.38 99 GLU A O 1
ATOM 813 N N . GLY A 1 100 ? -3.204 13.244 -2.438 1.00 87.94 100 GLY A N 1
ATOM 814 C CA . GLY A 1 100 ? -3.348 13.086 -0.994 1.00 87.94 100 GLY A CA 1
ATOM 815 C C . GLY A 1 100 ? -2.993 11.682 -0.493 1.00 87.94 100 GLY A C 1
ATOM 816 O O . GLY A 1 100 ? -1.859 11.218 -0.611 1.00 87.94 100 GLY A O 1
ATOM 817 N N . ARG A 1 101 ? -3.965 11.003 0.131 1.00 89.38 101 ARG A N 1
ATOM 818 C CA . ARG A 1 101 ? -3.758 9.668 0.720 1.00 89.38 101 ARG A CA 1
ATOM 819 C C . ARG A 1 101 ? -3.681 8.560 -0.331 1.00 89.38 101 ARG A C 1
ATOM 821 O O . ARG A 1 101 ? -3.057 7.535 -0.063 1.00 89.38 101 ARG A O 1
ATOM 828 N N . GLU A 1 102 ? -4.236 8.763 -1.526 1.00 94.19 102 GLU A N 1
ATOM 829 C CA . GLU A 1 102 ? -4.087 7.785 -2.607 1.00 94.19 102 GLU A CA 1
ATOM 830 C C . GLU A 1 102 ? -2.635 7.720 -3.093 1.00 94.19 102 GLU A C 1
ATOM 832 O O . GLU A 1 102 ? -2.126 6.627 -3.336 1.00 94.19 102 GLU A O 1
ATOM 837 N N . THR A 1 103 ? -1.922 8.855 -3.113 1.00 94.06 103 THR A N 1
ATOM 838 C CA . THR A 1 103 ? -0.486 8.904 -3.427 1.00 94.06 103 THR A CA 1
ATOM 839 C C . THR A 1 103 ? 0.325 8.017 -2.477 1.00 94.06 103 THR A C 1
ATOM 841 O O . THR A 1 103 ? 1.247 7.330 -2.908 1.00 94.06 103 THR A O 1
ATOM 844 N N . GLN A 1 104 ? -0.035 7.955 -1.185 1.00 94.00 104 GLN A N 1
ATOM 845 C CA . GLN A 1 104 ? 0.629 7.054 -0.234 1.00 94.00 104 GLN A CA 1
ATOM 846 C C . GLN A 1 104 ? 0.465 5.586 -0.647 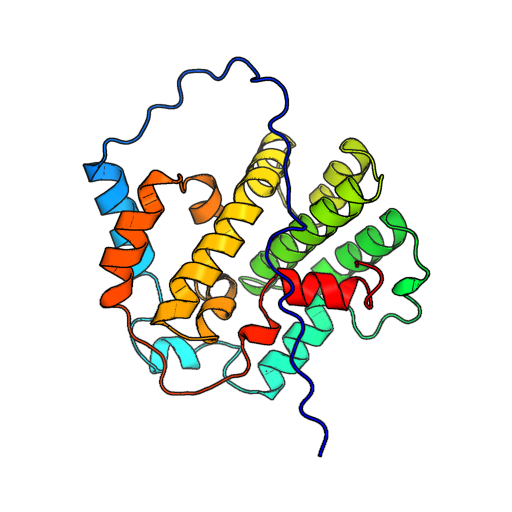1.00 94.00 104 GLN A C 1
ATOM 848 O O . GLN A 1 104 ? 1.453 4.850 -0.649 1.00 94.00 104 GLN A O 1
ATOM 853 N N . LEU A 1 105 ? -0.752 5.158 -0.996 1.00 96.25 105 LEU A N 1
ATOM 854 C CA . LEU A 1 105 ? -1.004 3.781 -1.422 1.00 96.25 105 LEU A CA 1
ATOM 855 C C . LEU A 1 105 ? -0.317 3.475 -2.761 1.00 96.25 105 LEU A C 1
ATOM 857 O O . LEU A 1 105 ? 0.345 2.445 -2.872 1.00 96.25 105 LEU A O 1
ATOM 861 N N . HIS A 1 106 ? -0.376 4.396 -3.726 1.00 97.25 106 HIS A N 1
ATOM 862 C CA . HIS A 1 106 ? 0.334 4.287 -5.002 1.00 97.25 106 HIS A CA 1
ATOM 863 C C . HIS A 1 106 ? 1.842 4.070 -4.797 1.00 97.25 106 HIS A C 1
ATOM 865 O O . HIS A 1 106 ? 2.410 3.122 -5.342 1.00 97.25 106 HIS A O 1
ATOM 871 N N . CYS A 1 107 ? 2.475 4.874 -3.936 1.00 96.44 107 CYS A N 1
ATOM 872 C CA . CYS A 1 107 ? 3.882 4.723 -3.566 1.00 96.44 107 CYS A CA 1
ATOM 873 C C . CYS A 1 107 ? 4.177 3.374 -2.903 1.00 96.44 107 CYS A C 1
ATOM 875 O O . CYS A 1 107 ? 5.211 2.771 -3.170 1.00 96.44 107 CYS A O 1
ATOM 877 N N . MET A 1 108 ? 3.294 2.882 -2.033 1.00 97.56 108 MET A N 1
ATOM 878 C CA . MET A 1 108 ? 3.477 1.572 -1.403 1.00 97.56 108 MET A CA 1
ATOM 879 C C . MET A 1 108 ? 3.416 0.431 -2.425 1.00 97.56 108 MET A C 1
ATOM 881 O O . MET A 1 108 ? 4.230 -0.487 -2.339 1.00 97.56 108 MET A O 1
ATOM 885 N N . VAL A 1 109 ? 2.510 0.507 -3.406 1.00 97.94 109 VAL A N 1
ATOM 886 C CA . VAL A 1 109 ? 2.429 -0.456 -4.517 1.00 97.94 109 VAL A CA 1
ATOM 887 C C . VAL A 1 109 ? 3.666 -0.368 -5.415 1.00 97.94 109 VAL A C 1
ATOM 889 O O . VAL A 1 109 ? 4.220 -1.411 -5.742 1.00 97.94 109 VAL A O 1
ATOM 892 N N . MET A 1 110 ? 4.176 0.836 -5.719 1.00 97.94 110 MET A N 1
ATOM 893 C CA . MET A 1 110 ? 5.447 1.008 -6.449 1.00 97.94 110 MET A CA 1
ATOM 894 C C . MET A 1 110 ? 6.595 0.293 -5.728 1.00 97.94 110 MET A C 1
ATOM 896 O O . MET A 1 110 ? 7.298 -0.524 -6.314 1.00 97.94 110 MET A O 1
ATOM 900 N N . VAL A 1 111 ? 6.760 0.546 -4.426 1.00 97.69 111 VAL A N 1
ATOM 901 C CA . VAL A 1 111 ? 7.813 -0.108 -3.636 1.00 97.69 111 VAL A CA 1
ATOM 902 C C . VAL A 1 111 ? 7.638 -1.630 -3.642 1.00 97.69 111 VAL A C 1
ATOM 904 O O . VAL A 1 111 ? 8.626 -2.356 -3.702 1.00 97.69 111 VAL A O 1
ATOM 907 N N . ALA A 1 112 ? 6.400 -2.124 -3.609 1.00 97.81 112 ALA A N 1
ATOM 908 C CA . ALA A 1 112 ? 6.101 -3.552 -3.625 1.00 97.81 112 ALA A CA 1
ATOM 909 C C . ALA A 1 112 ? 6.441 -4.196 -4.977 1.00 97.81 112 ALA A C 1
ATOM 911 O O . ALA A 1 112 ? 7.075 -5.248 -5.009 1.00 97.81 112 ALA A O 1
ATOM 912 N N . ALA A 1 113 ? 6.085 -3.537 -6.081 1.00 97.31 113 ALA A N 1
ATOM 913 C CA . ALA A 1 113 ? 6.443 -3.955 -7.431 1.00 97.31 113 ALA A CA 1
ATOM 914 C C . ALA A 1 113 ? 7.966 -3.970 -7.627 1.00 97.31 113 ALA A C 1
ATOM 916 O O . ALA A 1 113 ? 8.506 -4.914 -8.194 1.00 97.31 113 ALA A O 1
ATOM 917 N N . CYS A 1 114 ? 8.676 -2.985 -7.074 1.00 97.38 114 CYS A N 1
ATOM 918 C CA . CYS A 1 114 ? 10.134 -2.948 -7.056 1.00 97.38 114 CYS A CA 1
ATOM 919 C C . CYS A 1 114 ? 10.773 -4.125 -6.299 1.00 97.38 114 CYS A C 1
ATOM 921 O O . CYS A 1 114 ? 11.802 -4.633 -6.737 1.00 97.38 114 CYS A O 1
ATOM 923 N N . HIS A 1 115 ? 10.186 -4.579 -5.182 1.00 95.75 115 HIS A N 1
ATOM 924 C CA . HIS A 1 115 ? 10.656 -5.794 -4.494 1.00 95.75 115 HIS A CA 1
ATOM 925 C C . HIS A 1 115 ? 10.539 -7.023 -5.395 1.00 95.75 115 HIS A C 1
ATOM 927 O O . HIS A 1 115 ? 11.497 -7.782 -5.508 1.00 95.75 115 HIS A O 1
ATOM 933 N N . VAL A 1 116 ? 9.404 -7.181 -6.079 1.00 95.44 116 VAL A N 1
ATOM 934 C CA . VAL A 1 116 ? 9.191 -8.287 -7.022 1.00 95.44 116 VAL A CA 1
ATOM 935 C C . VAL A 1 116 ? 10.154 -8.201 -8.206 1.00 95.44 116 VAL A C 1
ATOM 937 O O . VAL A 1 116 ? 10.798 -9.186 -8.544 1.00 95.44 116 VAL A O 1
ATOM 940 N N . ALA A 1 117 ? 10.305 -7.027 -8.818 1.00 95.31 117 ALA A N 1
ATOM 941 C CA . ALA A 1 117 ? 11.232 -6.834 -9.929 1.00 95.31 117 ALA A CA 1
ATOM 942 C C . ALA A 1 117 ? 12.680 -7.163 -9.531 1.00 95.31 117 ALA A C 1
ATOM 944 O O . ALA A 1 117 ? 13.402 -7.782 -10.312 1.00 95.31 117 ALA A O 1
ATOM 945 N N . HIS A 1 118 ? 13.092 -6.791 -8.311 1.00 95.75 118 HIS A N 1
ATOM 946 C CA . HIS A 1 118 ? 14.413 -7.131 -7.788 1.00 95.75 118 HIS A CA 1
ATOM 947 C C . HIS A 1 118 ? 14.615 -8.646 -7.665 1.00 95.75 118 HIS A C 1
ATOM 949 O O . HIS A 1 118 ? 15.618 -9.168 -8.148 1.00 95.75 118 HIS A O 1
ATOM 955 N N . ASP A 1 119 ? 13.652 -9.341 -7.054 1.00 93.50 119 ASP A N 1
ATOM 956 C CA . ASP A 1 119 ? 13.664 -10.803 -6.897 1.00 93.50 119 ASP A CA 1
ATOM 957 C C . ASP A 1 119 ? 13.718 -11.525 -8.256 1.00 93.50 119 ASP A C 1
ATOM 959 O O . ASP A 1 119 ? 14.326 -12.582 -8.400 1.00 93.50 119 ASP A O 1
ATOM 963 N N . GLN A 1 120 ? 13.164 -10.894 -9.291 1.00 92.06 120 GLN A N 1
ATOM 964 C CA . GLN A 1 120 ? 13.134 -11.393 -10.665 1.00 92.06 120 GLN A CA 1
ATOM 965 C C . GLN A 1 120 ? 14.299 -10.880 -11.537 1.00 92.06 120 GLN A C 1
ATOM 967 O O . GLN A 1 120 ? 14.247 -10.987 -12.764 1.00 92.06 120 GLN A O 1
ATOM 972 N N . GLY A 1 121 ? 15.362 -10.347 -10.922 1.00 91.62 121 GLY A N 1
ATOM 973 C CA . GLY A 1 121 ? 16.647 -10.078 -11.576 1.00 91.62 121 GLY A CA 1
ATOM 974 C C . GLY A 1 121 ? 16.955 -8.613 -11.889 1.00 91.62 121 GLY A C 1
ATOM 975 O O . GLY A 1 121 ? 18.041 -8.332 -12.397 1.00 91.62 121 GLY A O 1
ATOM 976 N N . LEU A 1 122 ? 16.060 -7.671 -11.578 1.00 95.19 122 LEU A N 1
ATOM 977 C CA . LEU A 1 122 ? 16.358 -6.243 -11.716 1.00 95.19 122 LEU A CA 1
ATOM 978 C C . LEU A 1 122 ? 17.382 -5.807 -10.650 1.00 95.19 122 LEU A C 1
ATOM 980 O O . LEU A 1 122 ? 17.355 -6.288 -9.511 1.00 95.19 122 LEU A O 1
ATOM 984 N N . THR A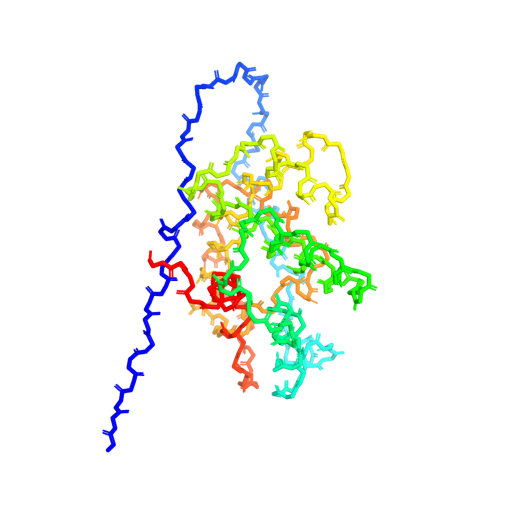 1 123 ? 18.311 -4.909 -10.997 1.00 96.12 123 THR A N 1
ATOM 985 C CA . THR A 1 123 ? 19.349 -4.497 -10.044 1.00 96.12 123 THR A CA 1
ATOM 986 C C . THR A 1 123 ? 18.779 -3.589 -8.958 1.00 96.12 123 THR A C 1
ATOM 988 O O . THR A 1 123 ? 17.770 -2.905 -9.141 1.00 96.12 123 THR A O 1
ATOM 991 N N . ILE A 1 124 ? 19.462 -3.531 -7.810 1.00 94.00 124 ILE A N 1
ATOM 992 C CA . ILE A 1 124 ? 19.053 -2.631 -6.728 1.00 94.00 124 ILE A CA 1
ATOM 993 C C . ILE A 1 124 ? 19.107 -1.156 -7.146 1.00 94.00 124 ILE A C 1
ATOM 995 O O . ILE A 1 124 ? 18.302 -0.371 -6.657 1.00 94.00 124 ILE A O 1
ATOM 999 N N . ASN A 1 125 ? 20.020 -0.771 -8.045 1.00 95.25 125 ASN A N 1
ATOM 1000 C CA . ASN A 1 125 ? 20.113 0.609 -8.524 1.00 95.25 125 ASN A CA 1
ATOM 1001 C C . ASN A 1 125 ? 18.891 0.961 -9.377 1.00 95.25 125 ASN A C 1
ATOM 1003 O O . ASN A 1 125 ? 18.210 1.930 -9.061 1.00 95.25 125 ASN A O 1
ATOM 1007 N N . ASP A 1 126 ? 18.544 0.110 -10.346 1.00 96.75 126 ASP A N 1
ATOM 1008 C CA . ASP A 1 126 ? 17.368 0.313 -11.204 1.00 96.75 126 ASP A CA 1
ATOM 1009 C C . ASP A 1 126 ? 16.076 0.387 -10.378 1.00 96.75 126 ASP A C 1
ATOM 1011 O O . ASP A 1 126 ? 15.216 1.238 -10.600 1.00 96.75 126 ASP A O 1
ATOM 1015 N N . VAL A 1 127 ? 15.955 -0.476 -9.365 1.00 95.19 127 VAL A N 1
ATOM 1016 C CA . VAL A 1 127 ? 14.824 -0.467 -8.430 1.00 95.19 127 VAL A CA 1
ATOM 1017 C C . VAL A 1 127 ? 14.750 0.834 -7.636 1.00 95.19 127 VAL A C 1
ATOM 1019 O O . VAL A 1 127 ? 13.660 1.381 -7.457 1.00 95.19 127 VAL A O 1
ATOM 1022 N N . MET A 1 128 ? 15.882 1.335 -7.144 1.00 95.81 128 MET A N 1
ATOM 1023 C CA . MET A 1 128 ? 15.925 2.579 -6.375 1.00 95.81 128 MET A CA 1
ATOM 1024 C C . MET A 1 128 ? 15.625 3.797 -7.257 1.00 95.81 128 MET A C 1
ATOM 1026 O O . MET A 1 128 ? 14.906 4.692 -6.809 1.00 95.81 128 MET A O 1
ATOM 1030 N N . ASP A 1 129 ? 16.092 3.798 -8.506 1.00 96.31 129 ASP A N 1
ATOM 1031 C CA . ASP A 1 129 ? 15.804 4.841 -9.492 1.00 96.31 129 ASP A CA 1
ATOM 1032 C C . ASP A 1 129 ? 14.323 4.841 -9.893 1.00 96.31 129 ASP A C 1
ATOM 1034 O O . ASP A 1 129 ? 13.692 5.898 -9.943 1.00 96.31 129 ASP A O 1
ATOM 1038 N N . ALA A 1 130 ? 13.721 3.664 -10.090 1.00 96.25 130 ALA A N 1
ATOM 1039 C CA . ALA A 1 130 ? 12.283 3.536 -10.314 1.00 96.25 130 ALA A CA 1
ATOM 1040 C C . ALA A 1 130 ? 11.478 4.040 -9.104 1.00 96.25 130 ALA A C 1
ATOM 1042 O O . ALA A 1 130 ? 10.572 4.859 -9.262 1.00 96.25 130 ALA A O 1
ATOM 1043 N N . MET A 1 131 ? 11.843 3.632 -7.882 1.00 95.88 131 MET A N 1
ATOM 1044 C CA . MET A 1 131 ? 11.192 4.100 -6.652 1.00 95.88 131 MET A CA 1
ATOM 1045 C C . MET A 1 131 ? 11.230 5.626 -6.511 1.00 95.88 131 MET A C 1
ATOM 1047 O O . MET A 1 131 ? 10.239 6.218 -6.075 1.00 95.88 131 MET A O 1
ATOM 1051 N N . ALA A 1 132 ? 12.346 6.262 -6.880 1.00 96.3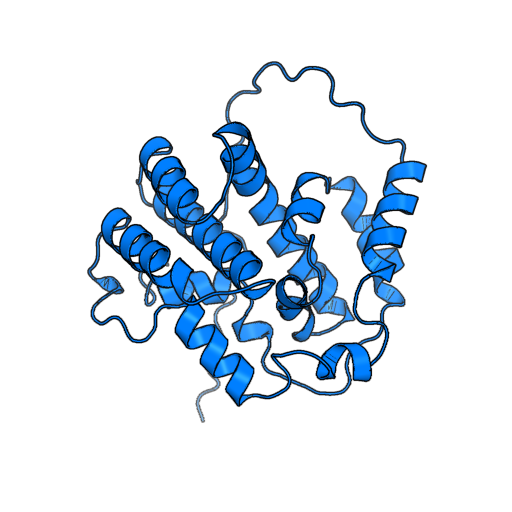8 132 ALA A N 1
ATOM 1052 C CA . ALA A 1 132 ? 12.528 7.711 -6.797 1.00 96.38 132 ALA A CA 1
ATOM 1053 C C . ALA A 1 132 ? 11.532 8.504 -7.660 1.00 96.38 132 ALA A C 1
ATOM 1055 O O . ALA A 1 132 ? 11.270 9.670 -7.369 1.00 96.38 132 ALA A O 1
ATOM 1056 N N . LYS A 1 133 ? 10.935 7.879 -8.686 1.00 95.62 133 LYS A N 1
ATOM 1057 C CA . LYS A 1 133 ? 9.919 8.512 -9.541 1.00 95.62 133 LYS A CA 1
ATOM 1058 C C . LYS A 1 133 ? 8.575 8.714 -8.829 1.00 95.62 133 LYS A C 1
ATOM 1060 O O . LYS A 1 133 ? 7.829 9.609 -9.206 1.00 95.62 133 LYS A O 1
ATOM 1065 N N . CYS A 1 134 ? 8.277 7.926 -7.792 1.00 93.75 134 CYS A N 1
ATOM 1066 C CA . CYS A 1 134 ? 7.032 8.034 -7.016 1.00 93.75 134 CYS A CA 1
ATOM 1067 C C . CYS A 1 134 ? 7.271 8.541 -5.588 1.00 93.75 134 CYS A C 1
ATOM 1069 O O . CYS A 1 134 ? 6.459 9.276 -5.030 1.00 93.75 134 CYS A O 1
ATOM 1071 N N . VAL A 1 135 ? 8.368 8.115 -4.959 1.00 90.94 135 VAL A N 1
ATOM 1072 C CA . VAL A 1 135 ? 8.641 8.384 -3.547 1.00 90.94 135 VAL A CA 1
ATOM 1073 C C . VAL A 1 135 ? 9.549 9.598 -3.422 1.00 90.94 135 VAL A C 1
ATOM 1075 O O . VAL A 1 135 ? 10.717 9.563 -3.798 1.00 90.94 135 VAL A O 1
ATOM 1078 N N . THR A 1 136 ? 9.030 10.663 -2.818 1.00 87.12 136 THR A N 1
ATOM 1079 C CA . THR A 1 136 ? 9.812 11.870 -2.551 1.00 87.12 136 THR A CA 1
ATOM 1080 C C . THR A 1 136 ? 10.835 11.643 -1.434 1.00 87.12 136 THR A C 1
ATOM 1082 O O . THR A 1 136 ? 10.544 11.040 -0.396 1.00 87.12 136 THR A O 1
ATOM 1085 N N . GLY A 1 137 ? 12.053 12.148 -1.637 1.00 87.75 137 GLY A N 1
ATOM 1086 C CA . GLY A 1 137 ? 13.140 12.103 -0.660 1.00 87.75 137 GLY A CA 1
ATOM 1087 C C . GLY A 1 137 ? 14.460 11.602 -1.245 1.00 87.75 137 GLY A C 1
ATOM 1088 O O . GLY A 1 137 ? 14.549 11.229 -2.408 1.00 87.75 137 GLY A O 1
ATOM 1089 N N . GLY A 1 138 ? 15.507 11.616 -0.419 1.00 90.31 138 GLY A N 1
ATOM 1090 C CA . GLY A 1 138 ? 16.824 11.097 -0.797 1.00 90.31 138 GLY A CA 1
ATOM 1091 C C . GLY A 1 138 ? 16.927 9.571 -0.700 1.00 90.31 138 GLY A C 1
ATOM 1092 O O . GLY A 1 138 ? 16.022 8.892 -0.208 1.00 90.31 138 GLY A O 1
ATOM 1093 N N . SER A 1 139 ? 18.087 9.037 -1.085 1.00 89.44 139 SER A N 1
ATOM 1094 C CA . SER A 1 139 ? 18.402 7.598 -1.079 1.00 89.44 139 SER A CA 1
ATOM 1095 C C . SER A 1 139 ? 18.115 6.900 0.259 1.00 89.44 139 SER A C 1
ATOM 1097 O O . SER A 1 139 ? 17.573 5.794 0.273 1.00 89.44 139 SER A O 1
ATOM 1099 N N . ASP A 1 140 ? 18.393 7.554 1.388 1.00 90.62 140 ASP A N 1
ATOM 1100 C CA . ASP A 1 140 ? 18.090 7.024 2.724 1.00 90.62 140 ASP A CA 1
ATOM 1101 C C . ASP A 1 140 ? 16.583 6.876 2.974 1.00 90.62 140 ASP A C 1
ATOM 1103 O O . ASP A 1 140 ? 16.144 5.913 3.609 1.00 90.62 140 ASP A O 1
ATOM 1107 N N . THR A 1 141 ? 15.774 7.801 2.447 1.00 90.88 141 THR A N 1
ATOM 1108 C CA . THR A 1 141 ? 14.309 7.731 2.549 1.00 90.88 141 THR A CA 1
ATOM 1109 C C . THR A 1 141 ? 13.784 6.572 1.720 1.00 90.88 141 THR A C 1
ATOM 1111 O O . THR A 1 141 ? 13.042 5.744 2.247 1.00 90.88 141 THR A O 1
ATOM 1114 N N . LEU A 1 142 ? 14.228 6.458 0.466 1.00 93.38 142 LEU A N 1
ATOM 1115 C CA . LEU A 1 142 ? 13.874 5.352 -0.426 1.00 93.38 142 LEU A CA 1
ATOM 1116 C C . LEU A 1 142 ? 14.225 4.002 0.205 1.00 93.38 142 LEU A C 1
ATOM 1118 O O . LEU A 1 142 ? 13.369 3.127 0.333 1.00 93.38 142 LEU A O 1
ATOM 1122 N N . ARG A 1 143 ? 15.455 3.872 0.713 1.00 93.50 143 ARG A N 1
ATOM 1123 C CA . ARG A 1 143 ? 15.929 2.671 1.404 1.00 93.50 143 ARG A CA 1
ATOM 1124 C C . ARG A 1 143 ? 15.050 2.350 2.611 1.00 93.50 143 ARG A C 1
ATOM 1126 O O . ARG A 1 143 ? 14.601 1.219 2.765 1.00 93.50 143 ARG A O 1
ATOM 1133 N N . SER A 1 144 ? 14.781 3.343 3.455 1.00 92.69 144 SER A N 1
ATOM 1134 C CA . SER A 1 144 ? 13.945 3.180 4.644 1.00 92.69 144 SER A CA 1
ATOM 1135 C C . SER A 1 144 ? 12.519 2.736 4.294 1.00 92.69 144 SER A C 1
ATOM 1137 O O . SER A 1 144 ? 11.988 1.829 4.932 1.00 92.69 144 SER A O 1
ATOM 1139 N N . LYS A 1 145 ? 11.908 3.314 3.251 1.00 94.38 145 LYS A N 1
ATOM 1140 C CA . LYS A 1 145 ? 10.584 2.917 2.748 1.00 94.38 145 LYS A CA 1
ATOM 1141 C C . LYS A 1 145 ? 10.590 1.491 2.186 1.00 94.38 145 LYS A C 1
ATOM 1143 O O . LYS A 1 145 ? 9.688 0.723 2.518 1.00 94.38 145 LYS A O 1
ATOM 1148 N N . ARG A 1 146 ? 11.633 1.102 1.443 1.00 95.19 146 ARG A N 1
ATOM 1149 C CA . ARG A 1 146 ? 11.832 -0.269 0.938 1.00 95.19 146 ARG A CA 1
ATOM 1150 C C . ARG A 1 146 ? 11.810 -1.299 2.073 1.00 95.19 146 ARG A C 1
ATOM 1152 O O . ARG A 1 146 ? 10.991 -2.212 2.035 1.00 95.19 146 ARG A O 1
ATOM 1159 N N . PHE A 1 147 ? 12.598 -1.072 3.128 1.00 92.88 147 PHE A N 1
ATOM 1160 C CA . PHE A 1 147 ? 12.654 -1.928 4.327 1.00 92.88 147 PHE A CA 1
ATOM 1161 C C . PHE A 1 147 ? 11.385 -1.867 5.202 1.00 92.88 147 PHE A C 1
ATOM 1163 O O . PHE A 1 147 ? 11.131 -2.744 6.037 1.00 92.88 147 PHE A O 1
ATOM 1170 N N . ALA A 1 148 ? 10.602 -0.793 5.103 1.00 94.31 148 ALA A N 1
ATOM 1171 C CA . ALA A 1 148 ? 9.386 -0.605 5.891 1.00 94.31 148 ALA A CA 1
ATOM 1172 C C . ALA A 1 148 ? 8.168 -1.295 5.282 1.00 94.31 148 ALA A C 1
ATOM 1174 O O . ALA A 1 148 ? 7.280 -1.719 6.023 1.00 94.31 148 ALA A O 1
ATOM 1175 N N . LEU A 1 149 ? 8.113 -1.405 3.955 1.00 96.44 149 LEU A N 1
ATOM 1176 C CA . LEU A 1 149 ? 6.950 -1.933 3.256 1.00 96.44 149 LEU A CA 1
ATOM 1177 C C . LEU A 1 149 ? 6.539 -3.351 3.706 1.00 96.44 149 LEU A C 1
ATOM 1179 O O . LEU A 1 149 ? 5.353 -3.512 3.996 1.00 96.44 149 LEU A O 1
ATOM 1183 N N . PRO A 1 150 ? 7.438 -4.352 3.844 1.00 94.69 150 PRO A N 1
ATOM 1184 C CA . PRO A 1 150 ? 7.026 -5.687 4.291 1.00 94.69 150 PRO A CA 1
ATOM 1185 C C . PRO A 1 150 ? 6.293 -5.633 5.639 1.00 94.69 150 PRO A C 1
ATOM 1187 O O . PRO A 1 150 ? 5.259 -6.271 5.833 1.00 94.69 150 PRO A O 1
ATOM 1190 N N . LYS A 1 151 ? 6.772 -4.779 6.553 1.00 94.25 151 LYS A N 1
ATOM 1191 C CA . LYS A 1 151 ? 6.131 -4.546 7.852 1.00 94.25 151 LYS A CA 1
ATOM 1192 C C . LYS A 1 151 ? 4.776 -3.859 7.705 1.00 94.25 151 LYS A C 1
ATOM 1194 O O . LYS A 1 151 ? 3.841 -4.224 8.403 1.00 94.25 151 LYS A O 1
ATOM 1199 N N . CYS A 1 152 ? 4.639 -2.900 6.789 1.00 96.62 152 CYS A N 1
ATOM 1200 C CA . CYS A 1 152 ? 3.358 -2.246 6.500 1.00 96.62 152 CYS A CA 1
ATOM 1201 C C . CYS A 1 152 ? 2.293 -3.238 6.012 1.00 96.62 152 CYS A C 1
ATOM 1203 O O . CYS A 1 152 ? 1.137 -3.140 6.426 1.00 96.62 152 CYS A O 1
ATOM 1205 N N . VAL A 1 153 ? 2.687 -4.186 5.155 1.00 97.19 153 VAL A N 1
ATOM 1206 C CA . VAL A 1 153 ? 1.811 -5.266 4.677 1.00 97.19 153 VAL A CA 1
ATOM 1207 C C . VAL A 1 153 ? 1.410 -6.169 5.842 1.00 97.19 153 VAL A C 1
ATOM 1209 O O . VAL A 1 153 ? 0.221 -6.386 6.055 1.00 97.19 153 VAL A O 1
ATOM 1212 N N . GLN A 1 154 ? 2.372 -6.602 6.664 1.00 96.62 154 GLN A N 1
ATOM 1213 C CA . GLN A 1 154 ? 2.097 -7.426 7.848 1.00 96.62 154 GLN A CA 1
ATOM 1214 C C . GLN A 1 154 ? 1.190 -6.728 8.871 1.00 96.62 154 GLN A C 1
ATOM 1216 O O . GLN A 1 154 ? 0.305 -7.365 9.430 1.00 96.62 154 GLN A O 1
ATOM 1221 N N . ILE A 1 155 ? 1.370 -5.425 9.116 1.00 96.50 155 ILE A N 1
ATOM 1222 C CA . ILE A 1 155 ? 0.478 -4.634 9.982 1.00 96.50 155 ILE A CA 1
ATOM 1223 C C . ILE A 1 155 ? -0.953 -4.671 9.435 1.00 96.50 155 ILE A C 1
ATOM 1225 O O . ILE A 1 155 ? -1.885 -4.898 10.203 1.00 96.50 155 ILE A O 1
ATOM 1229 N N . GLY A 1 156 ? -1.124 -4.496 8.122 1.00 97.31 156 GLY A N 1
ATOM 1230 C CA . GLY A 1 156 ? -2.433 -4.553 7.470 1.00 97.31 156 GLY A CA 1
ATOM 1231 C C . GLY A 1 156 ? -3.077 -5.931 7.605 1.00 97.31 156 GLY A C 1
ATOM 1232 O O . GLY A 1 156 ? -4.230 -6.025 8.015 1.00 97.31 156 GLY A O 1
ATOM 1233 N N . ASP A 1 157 ? -2.312 -6.996 7.353 1.00 97.38 157 ASP A N 1
ATOM 1234 C CA . ASP A 1 157 ? -2.771 -8.383 7.492 1.00 97.38 157 ASP A CA 1
ATOM 1235 C C . ASP A 1 157 ? -3.121 -8.747 8.948 1.00 97.38 157 ASP A C 1
ATOM 1237 O O . ASP A 1 157 ? -4.096 -9.454 9.195 1.00 97.38 157 ASP A O 1
ATOM 1241 N N . GLU A 1 158 ? -2.369 -8.255 9.937 1.00 96.94 158 GLU A N 1
ATOM 1242 C CA . GLU A 1 158 ? -2.703 -8.437 11.356 1.00 96.94 158 GLU A CA 1
ATOM 1243 C C . GLU A 1 158 ? -3.983 -7.687 11.738 1.00 96.94 158 GLU A C 1
ATOM 1245 O O . GLU A 1 158 ? -4.846 -8.252 12.409 1.00 96.94 158 GLU A O 1
ATOM 1250 N N . LEU A 1 159 ? -4.146 -6.444 11.279 1.00 97.19 159 LEU A N 1
ATOM 1251 C CA . LEU A 1 159 ? -5.348 -5.653 11.545 1.00 97.19 159 LEU A CA 1
ATOM 1252 C C . LEU A 1 159 ? -6.583 -6.215 10.829 1.00 97.19 159 LEU A C 1
ATOM 1254 O O . LEU A 1 159 ? -7.677 -6.170 11.391 1.00 97.19 159 LEU A O 1
ATOM 1258 N N . ALA A 1 160 ? -6.421 -6.815 9.647 1.00 97.50 160 ALA A N 1
ATOM 1259 C CA . ALA A 1 160 ? -7.506 -7.455 8.902 1.00 97.50 160 ALA A CA 1
ATOM 1260 C C . ALA A 1 160 ? -8.157 -8.615 9.673 1.00 97.50 160 ALA A C 1
ATOM 1262 O O . ALA A 1 160 ? -9.353 -8.865 9.519 1.00 97.50 160 ALA A O 1
ATOM 1263 N N . LYS A 1 161 ? -7.414 -9.287 10.564 1.00 96.44 161 LYS A N 1
ATOM 1264 C CA . LYS A 1 161 ? -7.959 -10.351 11.427 1.00 96.44 161 LYS A CA 1
ATOM 1265 C C . LYS A 1 161 ? -9.042 -9.835 12.377 1.00 96.44 161 LYS A C 1
ATOM 1267 O O . LYS A 1 161 ? -9.944 -10.590 12.730 1.00 96.44 161 LYS A O 1
ATOM 1272 N N . VAL A 1 162 ? -8.971 -8.562 12.772 1.00 96.19 162 VAL A N 1
ATOM 1273 C CA . VAL A 1 162 ? -9.930 -7.943 13.700 1.00 96.19 162 VAL A CA 1
ATOM 1274 C C . VAL A 1 162 ? -10.935 -7.066 12.953 1.00 96.19 162 VAL A C 1
ATOM 1276 O O . VAL A 1 162 ? -12.144 -7.270 13.071 1.00 96.19 162 VAL A O 1
ATOM 1279 N N . LEU A 1 163 ? -10.437 -6.150 12.121 1.00 95.56 163 LEU A N 1
ATOM 1280 C CA . LEU A 1 163 ? -11.229 -5.157 11.388 1.00 95.56 163 LEU A CA 1
ATOM 1281 C C . LEU A 1 163 ? -11.901 -5.727 10.125 1.00 95.56 163 LEU A C 1
ATOM 1283 O O . LEU A 1 163 ? -12.741 -5.070 9.516 1.00 95.56 163 LEU A O 1
ATOM 1287 N N . GLY A 1 164 ? -11.545 -6.944 9.709 1.00 96.19 164 GLY A N 1
ATOM 1288 C CA . GLY A 1 164 ? -11.959 -7.501 8.423 1.00 96.19 164 GLY A CA 1
ATOM 1289 C C . GLY A 1 164 ? -11.229 -6.863 7.228 1.00 96.19 164 GLY A C 1
ATOM 1290 O O . GLY A 1 164 ? -10.270 -6.109 7.414 1.00 96.19 164 GLY A O 1
ATOM 1291 N N . PRO A 1 165 ? -11.684 -7.137 5.989 1.00 96.12 165 PRO A N 1
ATOM 1292 C CA . PRO A 1 165 ? -11.004 -6.699 4.763 1.00 96.12 165 PRO A CA 1
ATOM 1293 C C . PRO A 1 165 ? -10.778 -5.188 4.665 1.00 96.12 165 PRO A C 1
ATOM 1295 O O . PRO A 1 165 ? -9.808 -4.742 4.057 1.00 96.12 165 PRO A O 1
ATOM 1298 N N . ARG A 1 166 ? -11.619 -4.376 5.316 1.00 95.94 166 ARG A N 1
ATOM 1299 C CA . ARG A 1 166 ? -11.484 -2.912 5.318 1.00 95.94 166 ARG A CA 1
ATOM 1300 C C . ARG A 1 166 ? -10.188 -2.410 5.965 1.00 95.94 166 ARG A C 1
ATOM 1302 O O . ARG A 1 166 ? -9.788 -1.279 5.708 1.00 95.94 166 ARG A O 1
ATOM 1309 N N . ALA A 1 167 ? -9.449 -3.249 6.702 1.00 97.00 167 ALA A N 1
ATOM 1310 C CA . ALA A 1 167 ? -8.087 -2.929 7.145 1.00 97.00 167 ALA A CA 1
ATOM 1311 C C . ALA A 1 167 ? -7.139 -2.552 5.989 1.00 97.00 167 ALA A C 1
ATOM 1313 O O . ALA A 1 167 ? -6.209 -1.769 6.180 1.00 97.00 167 ALA A O 1
ATOM 1314 N N . TYR A 1 168 ? -7.374 -3.064 4.779 1.00 97.75 168 TYR A N 1
ATOM 1315 C CA . TYR A 1 168 ? -6.561 -2.732 3.608 1.00 97.75 168 TYR A CA 1
ATOM 1316 C C . TYR A 1 168 ? -6.814 -1.314 3.071 1.00 97.75 168 TYR A C 1
ATOM 1318 O O . TYR A 1 168 ? -6.003 -0.796 2.310 1.00 97.75 168 TYR A O 1
ATOM 1326 N N . GLU A 1 169 ? -7.864 -0.630 3.536 1.00 96.69 169 GLU A N 1
ATOM 1327 C CA . GLU A 1 169 ? -8.083 0.795 3.270 1.00 96.69 169 GLU A CA 1
ATOM 1328 C C . GLU A 1 169 ? -7.265 1.701 4.202 1.00 96.69 169 GLU A C 1
ATOM 1330 O O . GLU A 1 169 ? -7.212 2.905 3.978 1.00 96.69 169 GLU A O 1
ATOM 1335 N N . LEU A 1 170 ? -6.620 1.186 5.258 1.00 95.75 170 LEU A N 1
ATOM 1336 C CA . LEU A 1 170 ? -5.934 2.025 6.253 1.00 95.75 170 LEU A CA 1
ATOM 1337 C C . LEU A 1 170 ? -4.865 2.980 5.682 1.00 95.75 170 LEU A C 1
ATOM 1339 O O . LEU A 1 170 ? -4.791 4.111 6.175 1.00 95.75 170 LEU A O 1
ATOM 1343 N N . PRO A 1 171 ? -4.091 2.633 4.632 1.00 95.50 171 PRO A N 1
ATOM 1344 C CA . PRO A 1 171 ? -3.234 3.600 3.941 1.00 95.50 171 PRO A CA 1
ATOM 1345 C C . PRO A 1 171 ? -3.998 4.798 3.347 1.00 95.50 171 PRO A C 1
ATOM 1347 O O . PRO A 1 171 ? -3.430 5.875 3.199 1.00 95.50 171 PRO A O 1
ATOM 1350 N N . LEU A 1 172 ? -5.288 4.644 3.053 1.00 94.69 172 LEU A N 1
ATOM 1351 C CA . LEU A 1 172 ? -6.181 5.700 2.565 1.00 94.69 172 LEU A CA 1
ATOM 1352 C C . LEU A 1 172 ? -6.870 6.459 3.701 1.00 94.69 172 LEU A C 1
ATOM 1354 O O . LEU A 1 172 ? -7.447 7.515 3.469 1.00 94.69 172 LEU A O 1
ATOM 1358 N N . ARG A 1 173 ? -6.823 5.945 4.936 1.00 92.25 173 ARG A N 1
ATOM 1359 C CA . ARG A 1 173 ? -7.429 6.579 6.119 1.00 92.25 173 ARG A CA 1
ATOM 1360 C C . ARG A 1 173 ? -6.407 7.337 6.953 1.00 92.25 173 ARG A C 1
ATOM 1362 O O . ARG A 1 173 ? -6.725 8.394 7.493 1.00 92.25 173 ARG A O 1
ATOM 1369 N N . VAL A 1 174 ? -5.162 6.866 6.998 1.00 91.44 174 VAL A N 1
ATOM 1370 C CA . VAL A 1 174 ? -4.127 7.383 7.900 1.00 91.44 174 VAL A CA 1
ATOM 1371 C C . VAL A 1 174 ? -2.952 7.971 7.115 1.00 91.44 174 VAL A C 1
ATOM 1373 O O . VAL A 1 174 ? -2.170 7.244 6.503 1.00 91.44 174 VAL A O 1
ATOM 1376 N N . ASN A 1 175 ? -2.749 9.291 7.223 1.00 84.62 175 ASN A N 1
ATOM 1377 C CA . ASN A 1 175 ? -1.695 10.056 6.521 1.00 84.62 175 ASN A CA 1
ATOM 1378 C C . ASN A 1 175 ? -0.252 9.572 6.764 1.00 84.62 175 ASN A C 1
ATOM 1380 O O . ASN A 1 175 ? 0.666 9.978 6.065 1.00 84.62 175 ASN A O 1
ATOM 1384 N N . SER A 1 176 ? -0.024 8.761 7.796 1.00 85.12 176 SER A N 1
ATOM 1385 C CA . SER A 1 176 ? 1.313 8.323 8.213 1.00 85.12 176 SER A CA 1
ATOM 1386 C C . SER A 1 176 ? 1.436 6.805 8.291 1.00 85.12 176 SER A C 1
ATOM 1388 O O . SER A 1 176 ? 2.284 6.307 9.025 1.00 85.12 176 SER A O 1
ATOM 1390 N N . TYR A 1 177 ? 0.616 6.056 7.547 1.00 94.12 177 TYR A N 1
ATOM 1391 C CA . TYR A 1 177 ? 0.657 4.591 7.545 1.00 94.12 177 TYR A CA 1
ATOM 1392 C C . TYR A 1 177 ? 2.039 4.065 7.136 1.00 94.12 177 TYR A C 1
ATOM 1394 O O . TYR A 1 177 ? 2.648 3.263 7.845 1.00 94.12 177 TYR A O 1
ATOM 1402 N N . PHE A 1 178 ? 2.598 4.586 6.040 1.00 91.12 178 PHE A N 1
ATOM 1403 C CA . PHE A 1 178 ? 3.901 4.123 5.564 1.00 91.12 178 PHE A CA 1
ATOM 1404 C C . PHE A 1 178 ? 5.029 4.526 6.533 1.00 91.12 178 PHE A C 1
ATOM 1406 O O . PHE A 1 178 ? 5.969 3.774 6.784 1.00 91.12 178 PHE A O 1
ATOM 1413 N N . THR A 1 179 ? 4.932 5.719 7.123 1.00 89.31 179 THR A N 1
ATOM 1414 C CA . THR A 1 179 ? 5.895 6.192 8.131 1.00 89.31 179 THR A CA 1
ATOM 1415 C C . THR A 1 179 ? 5.787 5.424 9.445 1.00 89.31 179 THR A C 1
ATOM 1417 O O . THR A 1 179 ? 6.800 5.167 10.093 1.00 89.31 179 THR A O 1
ATOM 1420 N N . PHE A 1 180 ? 4.587 4.985 9.823 1.00 91.56 180 PHE A N 1
ATOM 1421 C CA . PHE A 1 180 ? 4.388 4.108 10.968 1.00 91.56 180 PHE A CA 1
ATOM 1422 C C . PHE A 1 180 ? 5.183 2.812 10.794 1.00 91.56 180 PHE A C 1
ATOM 1424 O O . PHE A 1 180 ? 5.986 2.475 11.662 1.00 91.56 180 PHE A O 1
ATOM 143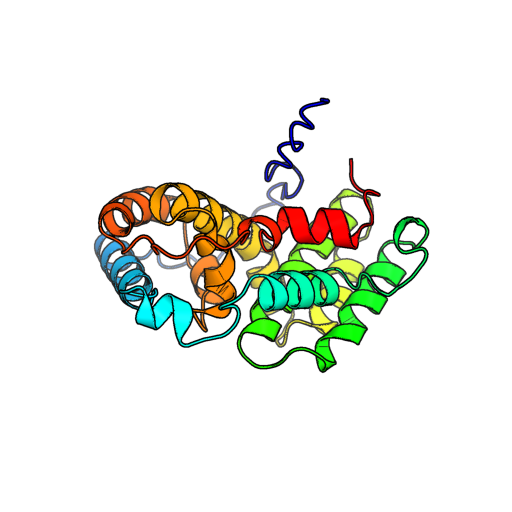1 N N . GLY A 1 181 ? 5.089 2.161 9.632 1.00 91.69 181 GLY A N 1
ATOM 1432 C CA . GLY A 1 181 ? 5.865 0.952 9.348 1.00 91.69 181 GLY A CA 1
ATOM 1433 C C . GLY A 1 181 ? 7.390 1.135 9.356 1.00 91.69 181 GLY A C 1
ATOM 1434 O O . GLY A 1 181 ? 8.103 0.185 9.673 1.00 91.69 181 GLY A O 1
ATOM 1435 N N . GLN A 1 182 ? 7.917 2.337 9.080 1.00 88.88 182 GLN A N 1
ATOM 1436 C CA . GLN A 1 182 ? 9.365 2.611 9.163 1.00 88.88 182 GLN A CA 1
ATOM 1437 C C . GLN A 1 182 ? 9.907 2.504 10.590 1.00 88.88 182 GLN A C 1
ATOM 1439 O O . GLN A 1 182 ? 11.050 2.095 10.788 1.00 88.88 182 GLN A O 1
ATOM 1444 N N . HIS A 1 183 ? 9.094 2.865 11.581 1.00 87.38 183 HIS A N 1
ATOM 1445 C CA . HIS A 1 183 ? 9.476 2.840 12.993 1.00 87.38 183 HIS A CA 1
ATOM 1446 C C . HIS A 1 183 ? 8.915 1.631 13.746 1.00 87.38 183 HIS A C 1
ATOM 1448 O O . HIS A 1 183 ? 9.203 1.459 14.931 1.00 87.38 183 HIS A O 1
ATOM 1454 N N . PHE A 1 184 ? 8.115 0.804 13.073 1.00 88.50 184 PHE A N 1
ATOM 1455 C CA . PHE A 1 184 ? 7.534 -0.395 13.649 1.00 88.50 184 PHE A CA 1
ATOM 1456 C C . PHE A 1 184 ? 8.586 -1.501 13.725 1.00 88.50 184 PHE A C 1
ATOM 1458 O O . PHE A 1 184 ? 9.222 -1.839 12.725 1.00 88.50 184 PHE A O 1
ATOM 1465 N N . THR A 1 185 ? 8.774 -2.070 14.912 1.00 88.44 185 THR A N 1
ATOM 1466 C CA . THR A 1 185 ? 9.664 -3.215 15.134 1.00 88.44 185 THR A CA 1
ATOM 1467 C C . THR A 1 185 ? 8.838 -4.466 15.421 1.00 88.44 185 THR A C 1
ATOM 1469 O O . THR A 1 185 ? 7.638 -4.381 15.680 1.00 88.44 185 THR A O 1
ATOM 1472 N N . VAL A 1 186 ? 9.456 -5.646 15.358 1.00 87.06 186 VAL A N 1
ATOM 1473 C CA . VAL A 1 186 ? 8.746 -6.924 15.546 1.00 87.06 186 VAL A CA 1
ATOM 1474 C C . VAL A 1 186 ? 8.097 -7.009 16.936 1.00 87.06 186 VAL A C 1
ATOM 1476 O O . VAL A 1 186 ? 6.995 -7.533 17.085 1.00 87.06 186 VAL A O 1
ATOM 1479 N N . GLU A 1 187 ? 8.722 -6.407 17.947 1.00 88.56 187 GLU A N 1
ATOM 1480 C CA . GLU A 1 187 ? 8.224 -6.333 19.325 1.00 88.56 187 GLU A CA 1
ATOM 1481 C C . GLU A 1 187 ? 6.941 -5.496 19.459 1.00 88.56 187 GLU A C 1
ATOM 1483 O O . GLU A 1 187 ? 6.224 -5.618 20.453 1.00 88.56 187 GLU A O 1
ATOM 1488 N N . CYS A 1 188 ? 6.607 -4.677 18.457 1.00 92.44 188 CYS A N 1
ATOM 1489 C CA . CYS A 1 188 ? 5.357 -3.929 18.436 1.00 92.44 188 CYS A CA 1
ATOM 1490 C C . CYS A 1 188 ? 4.148 -4.801 18.051 1.00 92.44 188 CYS A C 1
ATOM 1492 O O . CYS A 1 188 ? 3.024 -4.408 18.356 1.00 92.44 188 CYS A O 1
ATOM 1494 N N . PHE A 1 189 ? 4.324 -5.978 17.428 1.00 93.88 189 PHE A N 1
ATOM 1495 C CA . PHE A 1 189 ? 3.195 -6.828 17.012 1.00 93.88 189 PHE A CA 1
ATOM 1496 C C . PHE A 1 189 ? 2.333 -7.343 18.177 1.00 93.88 189 PHE A C 1
ATOM 1498 O O . PHE A 1 189 ? 1.110 -7.233 18.082 1.00 93.88 189 PHE A O 1
ATOM 1505 N N . PRO A 1 190 ? 2.892 -7.856 19.292 1.00 94.62 190 PRO A N 1
ATOM 1506 C CA . PRO A 1 190 ? 2.089 -8.214 20.463 1.00 94.62 190 PRO A CA 1
ATOM 1507 C C . PRO A 1 190 ? 1.265 -7.040 21.005 1.00 94.62 190 PRO A C 1
ATOM 1509 O O . PRO A 1 190 ? 0.107 -7.215 21.379 1.00 94.62 190 PRO A O 1
ATOM 1512 N N . ILE A 1 191 ? 1.843 -5.834 21.000 1.00 95.06 191 ILE A N 1
ATOM 1513 C CA . ILE A 1 191 ? 1.150 -4.612 21.419 1.00 95.06 191 ILE A CA 1
ATOM 1514 C C . ILE A 1 191 ? 0.013 -4.314 20.438 1.00 95.06 191 ILE A C 1
ATOM 1516 O O . ILE A 1 191 ? -1.124 -4.167 20.866 1.00 95.06 191 ILE A O 1
ATOM 1520 N N . LEU A 1 192 ? 0.292 -4.298 19.131 1.00 96.25 192 LEU A N 1
ATOM 1521 C CA . LEU A 1 192 ? -0.700 -4.050 18.084 1.00 96.25 192 LEU A CA 1
ATOM 1522 C C . LEU A 1 192 ? -1.892 -5.007 18.191 1.00 96.25 192 LEU A C 1
ATOM 1524 O O . LEU A 1 192 ? -3.030 -4.557 18.143 1.00 96.25 192 LEU A O 1
ATOM 1528 N N . ARG A 1 193 ? -1.655 -6.309 18.391 1.00 96.12 193 ARG A N 1
ATOM 1529 C CA . ARG A 1 193 ? -2.727 -7.305 18.565 1.00 96.12 193 ARG A CA 1
ATOM 1530 C C . ARG A 1 193 ? -3.581 -7.025 19.800 1.00 96.12 193 ARG A C 1
ATOM 1532 O O . ARG A 1 193 ? -4.800 -7.095 19.722 1.00 96.12 193 ARG A O 1
ATOM 1539 N N . ARG A 1 194 ? -2.955 -6.662 20.924 1.00 95.50 194 ARG A N 1
ATOM 1540 C CA . ARG A 1 194 ? -3.683 -6.308 22.150 1.00 95.50 194 ARG A CA 1
ATOM 1541 C C . ARG A 1 194 ? -4.528 -5.048 21.969 1.00 95.50 194 ARG A C 1
ATOM 1543 O O . ARG A 1 194 ? -5.676 -5.035 22.385 1.00 95.50 194 ARG A O 1
ATOM 1550 N N . GLU A 1 195 ? -3.964 -3.998 21.376 1.00 94.19 195 GLU A N 1
ATOM 1551 C CA . GLU A 1 195 ? -4.680 -2.728 21.197 1.00 94.19 195 GLU A CA 1
ATOM 1552 C C . GLU A 1 195 ? -5.766 -2.829 20.112 1.00 94.19 195 GLU A C 1
ATOM 1554 O O . GLU A 1 195 ? -6.840 -2.256 20.260 1.00 94.19 195 GLU A O 1
ATOM 1559 N N . SER A 1 196 ? -5.524 -3.588 19.038 1.00 94.56 196 SER A N 1
ATOM 1560 C CA . SER A 1 196 ? -6.496 -3.772 17.949 1.00 94.56 196 SER A CA 1
ATOM 1561 C C . SER A 1 196 ? -7.698 -4.623 18.331 1.00 94.56 196 SER A C 1
ATOM 1563 O O . SER A 1 196 ? -8.745 -4.436 17.726 1.00 94.56 196 SER A O 1
ATOM 1565 N N . ALA A 1 197 ? -7.604 -5.475 19.356 1.00 94.31 197 ALA A N 1
ATOM 1566 C CA . ALA A 1 197 ? -8.731 -6.270 19.849 1.00 94.31 197 ALA A CA 1
ATOM 1567 C C . ALA A 1 197 ? -9.953 -5.426 20.270 1.00 94.31 197 ALA A C 1
ATOM 1569 O O . ALA A 1 197 ? -11.066 -5.943 20.300 1.00 94.31 197 ALA A O 1
ATOM 1570 N N . PHE A 1 198 ? -9.746 -4.142 20.577 1.00 92.06 198 PHE A N 1
ATOM 1571 C CA . PHE A 1 198 ? -10.797 -3.193 20.958 1.00 92.06 198 PHE A CA 1
ATOM 1572 C C . PHE A 1 198 ? -11.160 -2.206 19.841 1.00 92.06 198 PHE A C 1
ATOM 1574 O O . PHE A 1 198 ? -11.966 -1.306 20.061 1.00 92.06 198 PHE A O 1
ATOM 1581 N N . ALA A 1 199 ? -10.538 -2.318 18.666 1.00 94.19 199 ALA A N 1
ATOM 1582 C CA . ALA A 1 199 ? -10.779 -1.398 17.566 1.00 94.19 199 ALA A CA 1
ATOM 1583 C C . ALA A 1 199 ? -12.142 -1.659 16.907 1.00 94.19 199 ALA A C 1
ATOM 1585 O O . ALA A 1 199 ? -12.583 -2.805 16.789 1.00 94.19 199 ALA A O 1
ATOM 1586 N N . HIS A 1 200 ? -12.793 -0.587 16.446 1.00 94.56 200 HIS A N 1
ATOM 1587 C CA . HIS A 1 200 ? -14.095 -0.673 15.786 1.00 94.56 200 HIS A CA 1
ATOM 1588 C C . HIS A 1 200 ? -13.993 -1.424 14.458 1.00 94.56 200 HIS A C 1
ATOM 1590 O O . HIS A 1 200 ? -13.311 -0.984 13.527 1.00 94.56 200 HIS A O 1
ATOM 1596 N N . ARG A 1 201 ? -14.709 -2.546 14.359 1.00 95.12 201 ARG A N 1
ATOM 1597 C CA . ARG A 1 201 ? -14.864 -3.286 13.109 1.00 95.12 201 ARG A CA 1
ATOM 1598 C C . ARG A 1 201 ? -16.003 -2.655 12.298 1.00 95.12 201 ARG A C 1
ATOM 1600 O O . ARG A 1 201 ? -17.132 -2.672 12.782 1.00 95.12 201 ARG A O 1
ATOM 1607 N N . PRO A 1 202 ? -15.745 -2.162 11.076 1.00 94.19 202 PRO A N 1
ATOM 1608 C CA . PRO A 1 202 ? -16.785 -1.547 10.263 1.00 94.19 202 PRO A CA 1
ATOM 1609 C C . PRO A 1 202 ? -17.896 -2.539 9.900 1.00 94.19 202 PRO A C 1
ATOM 1611 O O . PRO A 1 202 ? -17.621 -3.687 9.534 1.00 94.19 202 PRO A O 1
ATOM 1614 N N . ASN A 1 203 ? -19.146 -2.076 9.961 1.00 94.00 203 ASN A N 1
ATOM 1615 C CA . ASN A 1 203 ? -20.325 -2.879 9.628 1.00 94.00 203 ASN A CA 1
ATOM 1616 C C . ASN A 1 203 ? -20.547 -2.996 8.116 1.00 94.00 203 ASN A C 1
ATOM 1618 O O . ASN A 1 203 ? -20.917 -4.065 7.620 1.00 94.00 203 ASN A O 1
ATOM 1622 N N . ASN A 1 204 ? -20.307 -1.907 7.381 1.00 91.75 204 ASN A N 1
ATOM 1623 C CA . ASN A 1 204 ? -20.397 -1.899 5.927 1.00 91.75 204 ASN A CA 1
ATOM 1624 C C . ASN A 1 204 ? -19.298 -2.789 5.330 1.00 91.75 204 ASN A C 1
ATOM 1626 O O . ASN A 1 204 ? -18.110 -2.606 5.611 1.00 91.75 204 ASN A O 1
ATOM 1630 N N . LYS A 1 205 ? -19.696 -3.764 4.510 1.00 91.50 205 LYS A N 1
ATOM 1631 C CA . LYS A 1 205 ? -18.788 -4.737 3.900 1.00 91.50 205 LYS A CA 1
ATOM 1632 C C . LYS A 1 205 ? -18.451 -4.296 2.481 1.00 91.50 205 LYS A C 1
ATOM 1634 O O . LYS A 1 205 ? -19.276 -4.413 1.582 1.00 91.50 205 LYS A O 1
ATOM 1639 N N . LEU A 1 206 ? -17.217 -3.844 2.293 1.00 94.69 206 LEU A N 1
ATOM 1640 C CA . LEU A 1 206 ? -16.624 -3.581 0.984 1.00 94.69 206 LEU A CA 1
ATOM 1641 C C . LEU A 1 206 ? -15.568 -4.655 0.676 1.00 94.69 206 LEU A C 1
ATOM 1643 O O . LEU A 1 206 ? -14.949 -5.157 1.623 1.00 94.69 206 LEU A O 1
ATOM 1647 N N . PRO A 1 207 ? -15.345 -5.012 -0.605 1.00 96.06 207 PRO A N 1
ATOM 1648 C CA . PRO A 1 207 ? -14.338 -5.997 -1.007 1.00 96.06 207 PRO A CA 1
ATOM 1649 C C . PRO A 1 207 ? -12.927 -5.392 -0.979 1.00 96.06 207 PRO A C 1
ATOM 1651 O O . PRO A 1 207 ? -12.211 -5.317 -1.979 1.00 96.06 207 PRO A O 1
ATOM 1654 N N . SER A 1 208 ? -12.533 -4.875 0.178 1.00 96.94 208 SER A N 1
ATOM 1655 C CA . SER A 1 208 ? -11.296 -4.119 0.351 1.00 96.94 208 SER A CA 1
ATOM 1656 C C . SER A 1 208 ? -10.050 -5.011 0.323 1.00 96.94 208 SER A C 1
ATOM 1658 O O . SER A 1 208 ? -8.940 -4.500 0.212 1.00 96.94 208 SER A O 1
ATOM 1660 N N . GLU A 1 209 ? -10.201 -6.339 0.316 1.00 96.56 209 GLU A N 1
ATOM 1661 C CA . GLU A 1 209 ? -9.136 -7.291 -0.026 1.00 96.56 209 GLU A CA 1
ATOM 1662 C C . GLU A 1 209 ? -8.533 -7.054 -1.417 1.00 96.56 209 GLU A C 1
ATOM 1664 O O . GLU A 1 209 ? -7.366 -7.381 -1.636 1.00 96.56 209 GLU A O 1
ATOM 1669 N N . LEU A 1 210 ? -9.282 -6.419 -2.326 1.00 96.94 210 LEU A N 1
ATOM 1670 C CA . LEU A 1 210 ? -8.781 -5.981 -3.629 1.00 96.94 210 LEU A CA 1
ATOM 1671 C C . LEU A 1 210 ? -7.719 -4.877 -3.514 1.00 96.94 210 LEU A C 1
ATOM 1673 O O . LEU A 1 210 ? -6.917 -4.702 -4.423 1.00 96.94 210 LEU A O 1
ATOM 1677 N N . LEU A 1 211 ? -7.683 -4.151 -2.392 1.00 97.62 211 LEU A N 1
ATOM 1678 C CA . LEU A 1 211 ? -6.686 -3.114 -2.106 1.00 97.62 211 LEU A CA 1
ATOM 1679 C C . LEU A 1 211 ? -5.489 -3.641 -1.304 1.00 97.62 211 LEU A C 1
ATOM 1681 O O . LEU A 1 211 ? -4.583 -2.880 -0.952 1.00 97.62 211 LEU A O 1
ATOM 1685 N N . ARG A 1 212 ? -5.454 -4.943 -0.998 1.00 97.94 212 ARG A N 1
ATOM 1686 C CA . ARG A 1 212 ? -4.293 -5.565 -0.361 1.00 97.94 212 ARG A CA 1
ATOM 1687 C C . ARG A 1 212 ? -3.093 -5.454 -1.306 1.00 97.94 212 ARG A C 1
ATOM 1689 O O . ARG A 1 212 ? -3.137 -5.944 -2.427 1.00 97.94 212 ARG A O 1
ATOM 1696 N N . ILE A 1 213 ? -1.999 -4.847 -0.838 1.00 97.75 213 ILE A N 1
ATOM 1697 C CA . ILE A 1 213 ? -0.828 -4.509 -1.673 1.00 97.75 213 ILE A CA 1
ATOM 1698 C C . ILE A 1 213 ? -0.289 -5.707 -2.479 1.00 97.75 213 ILE A C 1
ATOM 1700 O O . ILE A 1 213 ? -0.115 -5.550 -3.683 1.00 97.75 213 ILE A O 1
ATOM 1704 N N . PRO A 1 214 ? -0.063 -6.902 -1.895 1.00 95.69 214 PRO A N 1
ATOM 1705 C CA . PRO A 1 214 ? 0.315 -8.072 -2.691 1.00 95.69 214 PRO A CA 1
ATOM 1706 C C . PRO A 1 214 ? -0.665 -8.423 -3.823 1.00 95.69 214 PRO A C 1
ATOM 1708 O O . PRO A 1 214 ? -0.218 -8.761 -4.914 1.00 95.69 214 PRO A O 1
ATOM 1711 N N . SER A 1 215 ? -1.978 -8.302 -3.595 1.00 95.12 215 SER A N 1
ATOM 1712 C CA . SER A 1 215 ? -2.997 -8.529 -4.630 1.00 95.12 215 SER A CA 1
ATOM 1713 C C . SER A 1 215 ? -2.885 -7.489 -5.748 1.00 95.12 215 SER A C 1
ATOM 1715 O O . SER A 1 215 ? -2.873 -7.848 -6.921 1.00 95.12 215 SER A O 1
ATOM 1717 N N . LEU A 1 216 ? -2.715 -6.211 -5.389 1.00 97.50 216 LEU A N 1
ATOM 1718 C CA . LEU A 1 216 ? -2.512 -5.126 -6.356 1.00 97.50 216 LEU A CA 1
ATOM 1719 C C . LEU A 1 216 ? -1.258 -5.349 -7.210 1.00 97.50 216 LEU A C 1
ATOM 1721 O O . LEU A 1 216 ? -1.300 -5.148 -8.417 1.00 97.50 216 LEU A O 1
ATOM 1725 N N . VAL A 1 217 ? -0.150 -5.798 -6.614 1.00 96.50 217 VAL A N 1
ATOM 1726 C CA . VAL A 1 217 ? 1.083 -6.091 -7.365 1.00 96.50 217 VAL A CA 1
ATOM 1727 C C . VAL A 1 217 ? 0.898 -7.280 -8.301 1.00 96.50 217 VAL A C 1
ATOM 1729 O O . VAL A 1 217 ? 1.348 -7.221 -9.443 1.00 96.50 217 VAL A O 1
ATOM 1732 N N . TYR A 1 218 ? 0.228 -8.341 -7.848 1.00 94.25 218 TYR A N 1
ATOM 1733 C CA . TYR A 1 218 ? -0.061 -9.503 -8.688 1.00 94.25 218 TYR A CA 1
ATOM 1734 C C . TYR A 1 218 ? -0.844 -9.109 -9.952 1.00 94.25 218 TYR A C 1
ATOM 1736 O O . TYR A 1 218 ? -0.503 -9.531 -11.059 1.00 94.25 218 TYR A O 1
ATOM 1744 N N . GLU A 1 219 ? -1.848 -8.247 -9.795 1.00 94.94 219 GLU A N 1
ATOM 1745 C CA . GLU A 1 219 ? -2.671 -7.743 -10.898 1.00 94.94 219 GLU A CA 1
ATOM 1746 C C . GLU A 1 219 ? -1.963 -6.699 -11.770 1.00 94.94 219 GLU A C 1
ATOM 1748 O O . GLU A 1 219 ? -2.111 -6.721 -12.992 1.00 94.94 219 GLU A O 1
ATOM 1753 N N . LEU A 1 220 ? -1.160 -5.813 -11.170 1.00 96.12 220 LEU A N 1
ATOM 1754 C CA . LEU A 1 220 ? -0.285 -4.881 -11.888 1.00 96.12 220 LEU A CA 1
ATOM 1755 C C . LEU A 1 220 ? 0.634 -5.641 -12.849 1.00 96.12 220 LEU A C 1
ATOM 1757 O O . LEU A 1 220 ? 0.782 -5.264 -14.010 1.00 96.12 220 LEU A O 1
ATOM 1761 N N . CYS A 1 221 ? 1.203 -6.746 -12.369 1.00 92.19 221 CYS A N 1
ATOM 1762 C CA . CYS A 1 221 ? 2.055 -7.630 -13.153 1.00 92.19 221 CYS A CA 1
ATOM 1763 C C . CYS A 1 221 ? 1.270 -8.527 -14.125 1.00 92.19 221 CYS A C 1
ATOM 1765 O O . CYS A 1 221 ? 1.884 -9.359 -14.787 1.00 92.19 221 CYS A O 1
ATOM 1767 N N . ASP A 1 222 ? -0.060 -8.416 -14.183 1.00 89.75 222 ASP A N 1
ATOM 1768 C CA . ASP A 1 222 ? -0.939 -9.207 -15.051 1.00 89.75 222 ASP A CA 1
ATOM 1769 C C . ASP A 1 222 ? -0.673 -10.727 -14.955 1.00 89.75 222 ASP A C 1
ATOM 1771 O O . ASP A 1 222 ? -0.557 -11.460 -15.942 1.00 89.75 222 ASP A O 1
ATOM 1775 N N . GLY A 1 223 ? -0.470 -11.207 -13.719 1.00 79.19 223 GLY A N 1
ATOM 1776 C CA . GLY A 1 223 ? -0.186 -12.616 -13.431 1.00 79.19 223 GLY A CA 1
ATOM 1777 C C . GLY A 1 223 ? 1.188 -13.117 -13.900 1.00 79.19 223 GLY A C 1
ATOM 1778 O O . GLY A 1 223 ? 1.418 -14.328 -13.918 1.00 79.19 223 GLY A O 1
ATOM 1779 N N . LYS A 1 224 ? 2.114 -12.219 -14.275 1.00 79.31 224 LYS A N 1
ATOM 1780 C CA . LYS A 1 224 ? 3.513 -12.545 -14.623 1.00 79.31 224 LYS A CA 1
ATOM 1781 C C . LYS A 1 224 ? 4.283 -13.171 -13.454 1.00 79.31 224 LYS A C 1
ATOM 1783 O O . LYS A 1 224 ? 5.200 -13.956 -13.678 1.00 79.31 224 LYS A O 1
ATOM 1788 N N . VAL A 1 225 ? 3.907 -12.831 -12.224 1.00 78.62 225 VAL A N 1
ATOM 1789 C CA . VAL A 1 225 ? 4.532 -13.323 -10.988 1.00 78.62 225 VAL A CA 1
ATOM 1790 C C . VAL A 1 225 ? 3.875 -14.645 -10.594 1.00 78.62 225 VAL A C 1
ATOM 1792 O O . VAL A 1 225 ? 2.647 -14.716 -10.527 1.00 78.62 225 VAL A O 1
ATOM 1795 N N . ARG A 1 226 ? 4.680 -15.685 -10.361 1.00 57.22 226 ARG A N 1
ATOM 1796 C CA . ARG A 1 226 ? 4.233 -17.013 -9.917 1.00 57.22 226 ARG A CA 1
ATOM 1797 C C . ARG A 1 226 ? 4.664 -17.277 -8.496 1.00 57.22 226 ARG A C 1
ATOM 1799 O O . ARG A 1 226 ? 5.863 -17.046 -8.247 1.00 57.22 226 ARG A O 1
#

pLDDT: mean 86.33, std 18.9, range [26.67, 97.94]

Organism: Fusarium odoratissimum (strain NRRL 54006) (NCBI:txid1089451)

Sequence (226 aa):
MSSSQSPSFTAEFIKEEPGKPVPQKPVRRRGLNDQIKWVKAWMSKLPQGDEDWDNNKPSTLEDILRLRDRLTISHVESRRDMDWLTLLETYAAASKDFEGRETQLHCMVMVAACHVAHDQGLTINDVMDAMAKCVTGGSDTLRSKRFALPKCVQIGDELAKVLGPRAYELPLRVNSYFTFGQHFTVECFPILRRESAFAHRPNNKLPSELLRIPSLVYELCDGKVR

Foldseek 3Di:
DDPPDDPCLDLVLQDDDPDDDDPDDPPPDPPPVRLLVVLLVQLVLFDQAQCLVQVDPPNDQVRLVVLLCLLLVVVDPPLLVDQLLRLLVVLLVSLVVDDQLSLQLSLLLSLVSLSNNVSVPDDPVSSLVSSCSRDDDDSVRSVLLNVLSSQLLVLLVLLCVQQNLSSLCVSVRDNCSSVCSSPDDPSSSVSSNVSSNPGDRHPDDHNNVSSRSSNSSCSSSVNSGD

Secondary structure (DSSP, 8-state):
----------GGG---------------PPPHHHHHHHHHHHHTTS--SHHHHHSSS--SHHHHHHHHHHHTTTTSTTGGGS-HHHHHHHHHHGGGG--THHHHHHHHHHHHHHHHHHHTT--HHHHHHHHHTTS-S-HHHHHHHHHHHHHHHHHHHHHHHHH-GGGGGHHHH-TTHHHHHHH--TTHHHHHHHHHTTSPPPSS---GGGG-HHHHHHHHTTT---

Radius of gyration: 17.65 Å; chains: 1; bounding box: 48×38×50 Å